Protein AF-0000000084343318 (afdb_homodimer)

Radius of gyration: 20.82 Å; Cα contacts (8 Å, |Δi|>4): 450; chains: 2; bounding box: 49×56×40 Å

pLDDT: mean 91.63, std 8.42, range [55.62, 98.12]

Secondary structure (DSSP, 8-state):
-HHHHHHHHHHHHHHH--HHHHHHHHT--HHHHHHHSSSHHHHHHHHHHHHHHHHHHHHHHHHTSSS-HHHHHHHHHHHTTS--TTS-SS-HHHHHHHHHTTSSHHHHHHHHHHHHHHHHHHHHHHHHHHHTTSS-TTS-HHHHHHHHHHHHHHHHHHHHTT--HHHHHHHHHHHHTT-/-HHHHHHHHHHHHHHH--HHHHHHHHT--HHHHHHHSSSHHHHHHHHHHHHHHHHHHHHHHHHTSSS-HHHHHHHHHHHTTS--TTS-SS-HHHHHHHHHTTSSHHHHHHHHHHHHHHHHHHHHHHHHHHHTTSS-TTS-HHHHHHHHHHHHHHHHHHHHTT--HHHHHHHHHHHHTT-

Organism: Pseudonocardia thermophila (NCBI:txid1848)

Sequence (358 aa):
MLDAAMRAFWETGFAGTSTEALCAATGLRRSSIYNTFTDKHRLFLAALERYCEEAFRRASEVLERDAPVRDRVRELLGQGVQPPPDEPAGCLVVNTVVELGESDPEVARLLRRDGERRLALLRDAFAAAQSAGEIDPGRDPEALARFVIATVSGMRVAARAGAGPDELAAIADTAVTALMLDAAMRAFWETGFAGTSTEALCAATGLRRSSIYNTFTDKHRLFLAALERYCEEAFRRASEVLERDAPVRDRVRELLGQGVQPPPDEPAGCLVVNTVVELGESDPEVARLLRRDGERRLALLRDAFAAAQSAGEIDPGRDPEALARFVIATVSGMRVAARAGAGPDELAAIADTAVTAL

Nearest PDB structures (foldseek):
  4yze-assembly2_B  TM=8.815E-01  e=1.640E-05  Escherichia coli K-12
  4kwa-assembly1_B  TM=8.290E-01  e=1.492E-04  Saccharomonospora viridis DSM 43017
  2g3b-assembly1_B  TM=8.305E-01  e=2.501E-04  Rhodococcus jostii RHA1
  4yze-assembly2_D  TM=8.311E-01  e=1.492E-04  Escherichia coli K-12
  7acl-assembly1_B  TM=7.110E-01  e=3.471E-03  Escherichia coli

Foldseek 3Di:
DLQQQLQQCQVQNLVRRDLVNSCVSVVHDSCVQCVVPVDSVSSNLVSVLVLLVVLVVVLLVLLPDDDQNLVSLLVNLLCLQDPDPPHDQFGSLLRHCVVCNPVDVVNNVSSVVSLVSQLVSQLVSVVVNVVVVRDPPPDRSSVLSVLSVVLSNVLSVVNVVPDHSVRSSVSSVVSSVVD/DLQQQLQQCQVQNLVRRDLVNSCVSVVHDSCVQCVVPVDSVSSNLVSVLVLLVVLLVVLLVLLPDDDQNLNSLLVNLLCLQDPDPPHDQFGSLLRHCVVCNPVDVVNNVSSVVSLVSQLVSQLVSVVVNVVVVRDPPPDRSSVLSVLSVVLSNVLSVVNVVPDDSVRSSVSSVVSSVVD

InterPro domains:
  IPR001647 DNA-binding HTH domain, TetR-type [PF00440] (2-47)
  IPR001647 DNA-binding HTH domain, TetR-type [PR00455] (1-14)
  IPR001647 DNA-binding HTH domain, TetR-type [PR00455] (22-45)
  IPR001647 DNA-binding HTH domain, TetR-type [PS50977] (1-55)
  IPR009057 Homedomain-like superfamily [SSF46689] (2-72)
  IPR011075 Tetracyclin repressor-like, C-terminal domain [PF16925] (86-169)
  IPR036271 Tetracyclin repressor-like, C-terminal domain superfamily [SSF48498] (71-179)

Structure (mmCIF, N/CA/C/O backbone):
data_AF-0000000084343318-model_v1
#
loop_
_entity.id
_entity.type
_entity.pdbx_description
1 polymer 'Transcriptional regulator, TetR family'
#
loop_
_atom_site.group_PDB
_atom_site.id
_atom_site.type_symbol
_atom_site.label_atom_id
_atom_site.label_alt_id
_atom_site.label_comp_id
_atom_site.label_asym_id
_atom_site.label_entity_id
_atom_site.label_seq_id
_atom_site.pdbx_PDB_ins_code
_atom_site.Cartn_x
_atom_site.Cartn_y
_atom_site.Cartn_z
_atom_site.occupancy
_atom_site.B_iso_or_equiv
_atom_site.auth_seq_id
_atom_site.auth_comp_id
_atom_site.auth_asym_id
_atom_site.auth_atom_id
_atom_site.pdbx_PDB_model_num
ATOM 1 N N . MET A 1 1 ? -23.875 15.195 1.717 1 84.5 1 MET A N 1
ATOM 2 C CA . MET A 1 1 ? -22.969 15.781 2.705 1 84.5 1 MET A CA 1
ATOM 3 C C . MET A 1 1 ? -21.828 14.828 3.045 1 84.5 1 MET A C 1
ATOM 5 O O . MET A 1 1 ? -20.656 15.133 2.816 1 84.5 1 MET A O 1
ATOM 9 N N . LEU A 1 2 ? -22.156 13.656 3.338 1 91.12 2 LEU A N 1
ATOM 10 C CA . LEU A 1 2 ? -21.141 12.719 3.797 1 91.12 2 LEU A CA 1
ATOM 11 C C . LEU A 1 2 ? -20.203 12.328 2.654 1 91.12 2 LEU A C 1
ATOM 13 O O . LEU A 1 2 ? -18.984 12.219 2.85 1 91.12 2 LEU A O 1
ATOM 17 N N . ASP A 1 3 ? -20.766 12.266 1.462 1 90.94 3 ASP A N 1
ATOM 18 C CA . ASP A 1 3 ? -19.953 11.922 0.296 1 90.94 3 ASP A CA 1
ATOM 19 C C . ASP A 1 3 ? -18.938 13.023 -0.01 1 90.94 3 ASP A C 1
ATOM 21 O O . ASP A 1 3 ? -17.797 12.742 -0.365 1 90.94 3 ASP A O 1
ATOM 25 N N . ALA A 1 4 ? -19.406 14.172 0.129 1 90 4 ALA A N 1
ATOM 26 C CA . ALA A 1 4 ? -18.516 15.312 -0.116 1 90 4 ALA A CA 1
ATOM 27 C C . ALA A 1 4 ? -17.406 15.375 0.925 1 90 4 ALA A C 1
ATOM 29 O O . ALA A 1 4 ? -16.25 15.672 0.594 1 90 4 ALA A O 1
ATOM 30 N N . ALA A 1 5 ? -17.812 15.156 2.143 1 91.56 5 ALA A N 1
ATOM 31 C CA . ALA A 1 5 ? -16.797 15.125 3.199 1 91.56 5 ALA A CA 1
ATOM 32 C C . ALA A 1 5 ? -15.789 14 2.963 1 91.56 5 ALA A C 1
ATOM 34 O O . ALA A 1 5 ? -14.586 14.188 3.152 1 91.56 5 ALA A O 1
ATOM 35 N N . MET A 1 6 ? -16.281 12.875 2.604 1 91.69 6 MET A N 1
ATOM 36 C CA . MET A 1 6 ? -15.438 11.727 2.299 1 91.69 6 MET A CA 1
ATOM 37 C C . MET A 1 6 ? -14.406 12.07 1.228 1 91.69 6 MET A C 1
ATOM 39 O O . MET A 1 6 ? -13.227 11.75 1.369 1 91.69 6 MET A O 1
ATOM 43 N N . ARG A 1 7 ? -14.836 12.742 0.228 1 89.81 7 ARG A N 1
ATOM 44 C CA . ARG A 1 7 ? -13.938 13.125 -0.855 1 89.81 7 ARG A CA 1
ATOM 45 C C . ARG A 1 7 ? -12.867 14.094 -0.362 1 89.81 7 ARG A C 1
ATOM 47 O O . ARG A 1 7 ? -11.711 14.008 -0.78 1 89.81 7 ARG A O 1
ATOM 54 N N . ALA A 1 8 ? -13.297 14.984 0.488 1 89.56 8 ALA A N 1
ATOM 55 C CA . ALA A 1 8 ? -12.336 15.93 1.057 1 89.56 8 ALA A CA 1
ATOM 56 C C . ALA A 1 8 ? -11.273 15.203 1.873 1 89.56 8 ALA A C 1
ATOM 58 O O . ALA A 1 8 ? -10.078 15.469 1.715 1 89.56 8 ALA A O 1
ATOM 59 N N . PHE A 1 9 ? -11.719 14.273 2.717 1 91.5 9 PHE A N 1
ATOM 60 C CA . PHE A 1 9 ? -10.789 13.484 3.512 1 91.5 9 PHE A CA 1
ATOM 61 C C . PHE A 1 9 ? -9.898 12.633 2.617 1 91.5 9 PHE A C 1
ATOM 63 O O . PHE A 1 9 ? -8.727 12.406 2.93 1 91.5 9 PHE A O 1
ATOM 70 N N . TRP A 1 10 ? -10.453 12.164 1.593 1 88.25 10 TRP A N 1
ATOM 71 C CA . TRP A 1 10 ? -9.727 11.32 0.648 1 88.25 10 TRP A CA 1
ATOM 72 C C . TRP A 1 10 ? -8.594 12.102 -0.019 1 88.25 10 TRP A C 1
ATOM 74 O O . TRP A 1 10 ? -7.492 11.57 -0.193 1 88.25 10 TRP A O 1
ATOM 84 N N . GLU A 1 11 ? -8.812 13.289 -0.301 1 84.75 11 GLU A N 1
ATOM 85 C CA . GLU A 1 11 ? -7.867 14.117 -1.042 1 84.75 11 GLU A CA 1
ATOM 86 C C . GLU A 1 11 ? -6.734 14.594 -0.142 1 84.75 11 GLU A C 1
ATOM 88 O O . GLU A 1 11 ? -5.574 14.617 -0.555 1 84.75 11 GLU A O 1
ATOM 93 N N . THR A 1 12 ? -7.129 14.891 1.105 1 84.62 12 THR A N 1
ATOM 94 C CA . THR A 1 12 ? -6.137 15.648 1.865 1 84.62 12 THR A CA 1
ATOM 95 C C . THR A 1 12 ? -5.785 14.922 3.162 1 84.62 12 THR A C 1
ATOM 97 O O . THR A 1 12 ? -4.891 15.344 3.895 1 84.62 12 THR A O 1
ATOM 100 N N . GLY A 1 13 ? -6.465 13.82 3.41 1 87.88 13 GLY A N 1
ATOM 101 C CA . GLY A 1 13 ? -6.23 13.133 4.668 1 87.88 13 GLY A CA 1
ATOM 102 C C . GLY A 1 13 ? -6.984 13.742 5.832 1 87.88 13 GLY A C 1
ATOM 103 O O . GLY A 1 13 ? -7.637 14.781 5.684 1 87.88 13 GLY A O 1
ATOM 104 N N . PHE A 1 14 ? -6.875 13.109 6.953 1 90.19 14 PHE A N 1
ATOM 105 C CA . PHE A 1 14 ? -7.574 13.562 8.148 1 90.19 14 PHE A CA 1
ATOM 106 C C . PHE A 1 14 ? -6.961 14.859 8.672 1 90.19 14 PHE A C 1
ATOM 108 O O . PHE A 1 14 ? -7.668 15.852 8.867 1 90.19 14 PHE A O 1
ATOM 115 N N . ALA A 1 15 ? -5.715 14.789 8.891 1 84.56 15 ALA A N 1
ATOM 116 C CA . ALA A 1 15 ? -5.031 15.953 9.445 1 84.56 15 ALA A CA 1
ATOM 117 C C . ALA A 1 15 ? -5.051 17.125 8.461 1 84.56 15 ALA A C 1
ATOM 119 O O . ALA A 1 15 ? -5.172 18.281 8.867 1 84.56 15 ALA A O 1
ATOM 120 N N . GLY A 1 16 ? -5.051 16.844 7.246 1 85.31 16 GLY A N 1
ATOM 121 C CA . GLY A 1 16 ? -4.93 17.875 6.223 1 85.31 16 GLY A CA 1
ATOM 122 C C . GLY A 1 16 ? -6.254 18.516 5.871 1 85.31 16 GLY A C 1
ATOM 123 O O . GLY A 1 16 ? -6.285 19.547 5.191 1 85.31 16 GLY A O 1
ATOM 124 N N . THR A 1 17 ? -7.281 17.938 6.297 1 90.56 17 THR A N 1
ATOM 125 C CA . THR A 1 17 ? -8.602 18.484 5.98 1 90.56 17 THR A CA 1
ATOM 126 C C . THR A 1 17 ? -9.078 19.422 7.086 1 90.56 17 THR A C 1
ATOM 128 O O . THR A 1 17 ? -9.336 18.984 8.211 1 90.56 17 THR A O 1
ATOM 131 N N . SER A 1 18 ? -9.227 20.672 6.723 1 91.56 18 SER A N 1
ATOM 132 C CA . SER A 1 18 ? -9.703 21.656 7.684 1 91.56 18 SER A CA 1
ATOM 133 C C . SER A 1 18 ? -11.227 21.734 7.695 1 91.56 18 SER A C 1
ATOM 135 O O . SER A 1 18 ? -11.883 21.234 6.777 1 91.56 18 SER A O 1
ATOM 137 N N . THR A 1 19 ? -11.633 22.359 8.773 1 92.25 19 THR A N 1
ATOM 138 C CA . THR A 1 19 ? -13.062 22.609 8.852 1 92.25 19 THR A CA 1
ATOM 139 C C . THR A 1 19 ? -13.523 23.484 7.691 1 92.25 19 THR A C 1
ATOM 141 O O . THR A 1 19 ? -14.602 23.266 7.129 1 92.25 19 THR A O 1
ATOM 144 N N . GLU A 1 20 ? -12.75 24.391 7.359 1 93.31 20 GLU A N 1
ATOM 145 C CA . GLU A 1 20 ? -13.055 25.266 6.234 1 93.31 20 GLU A CA 1
ATOM 146 C C . GLU A 1 20 ? -13.172 24.484 4.934 1 93.31 20 GLU A C 1
ATOM 148 O O . GLU A 1 20 ? -14.078 24.719 4.133 1 93.31 20 GLU A O 1
ATOM 153 N N . ALA A 1 21 ? -12.289 23.609 4.727 1 91.62 21 ALA A N 1
ATOM 154 C CA . ALA A 1 21 ? -12.305 22.766 3.535 1 91.62 21 ALA A CA 1
ATOM 155 C C . ALA A 1 21 ? -13.555 21.891 3.512 1 91.62 21 ALA A C 1
ATOM 157 O O . ALA A 1 21 ? -14.125 21.641 2.447 1 91.62 21 ALA A O 1
ATOM 158 N N . LEU A 1 22 ? -13.891 21.359 4.648 1 93.31 22 LEU A N 1
ATOM 159 C CA . LEU A 1 22 ? -15.094 20.547 4.75 1 93.31 22 LEU A CA 1
ATOM 160 C C . LEU A 1 22 ? -16.344 21.359 4.41 1 93.31 22 LEU A C 1
ATOM 162 O O . LEU A 1 22 ? -17.234 20.875 3.711 1 93.31 22 LEU A O 1
ATOM 166 N N . CYS A 1 23 ? -16.359 22.594 4.938 1 94.5 23 CYS A N 1
ATOM 167 C CA . CYS A 1 23 ? -17.469 23.469 4.637 1 94.5 23 CYS A CA 1
ATOM 168 C C . CYS A 1 23 ? -17.562 23.75 3.141 1 94.5 23 CYS A C 1
ATOM 170 O O . CYS A 1 23 ? -18.641 23.672 2.557 1 94.5 23 CYS A O 1
ATOM 172 N N . ALA A 1 24 ? -16.516 24.016 2.605 1 93.62 24 ALA A N 1
ATOM 173 C CA . ALA A 1 24 ? -16.469 24.281 1.172 1 93.62 24 ALA A CA 1
ATOM 174 C C . ALA A 1 24 ? -16.906 23.062 0.367 1 93.62 24 ALA A C 1
ATOM 176 O O . ALA A 1 24 ? -17.656 23.203 -0.608 1 93.62 24 ALA A O 1
ATOM 177 N N . ALA A 1 25 ? -16.469 21.938 0.743 1 90 25 ALA A N 1
ATOM 178 C CA . ALA A 1 25 ? -16.75 20.703 0.028 1 90 25 ALA A CA 1
ATOM 179 C C . ALA A 1 25 ? -18.234 20.328 0.155 1 90 25 ALA A C 1
ATOM 181 O O . ALA A 1 25 ? -18.828 19.797 -0.782 1 90 25 ALA A O 1
ATOM 182 N N . THR A 1 26 ? -18.781 20.578 1.295 1 91.25 26 THR A N 1
ATOM 183 C CA . THR A 1 26 ? -20.141 20.125 1.564 1 91.25 26 THR A CA 1
ATOM 184 C C . THR A 1 26 ? -21.156 21.203 1.205 1 91.25 26 THR A C 1
ATOM 186 O O . THR A 1 26 ? -22.344 20.922 1.069 1 91.25 26 THR A O 1
ATOM 189 N N . GLY A 1 27 ? -20.625 22.391 1.205 1 92.88 27 GLY A N 1
ATOM 190 C CA . GLY A 1 27 ? -21.516 23.516 1.014 1 92.88 27 GLY A CA 1
ATOM 191 C C . GLY A 1 27 ? -22.312 23.875 2.26 1 92.88 27 GLY A C 1
ATOM 192 O O . GLY A 1 27 ? -23.328 24.562 2.18 1 92.88 27 GLY A O 1
ATOM 193 N N . LEU A 1 28 ? -21.922 23.438 3.355 1 92.25 28 LEU A N 1
ATOM 194 C CA . LEU A 1 28 ? -22.609 23.656 4.621 1 92.25 28 LEU A CA 1
ATOM 195 C C . LEU A 1 28 ? -21.781 24.531 5.547 1 92.25 28 LEU A C 1
ATOM 197 O O . LEU A 1 28 ? -20.562 24.625 5.387 1 92.25 28 LEU A O 1
ATOM 201 N N . ARG A 1 29 ? -22.516 25.203 6.418 1 91.88 29 ARG A N 1
ATOM 202 C CA . ARG A 1 29 ? -21.828 25.969 7.457 1 91.88 29 ARG A CA 1
ATOM 203 C C . ARG A 1 29 ? -21.281 25.047 8.547 1 91.88 29 ARG A C 1
ATOM 205 O O . ARG A 1 29 ? -21.797 23.938 8.742 1 91.88 29 ARG A O 1
ATOM 212 N N . ARG A 1 30 ? -20.297 25.5 9.219 1 91.75 30 ARG A N 1
ATOM 213 C CA . ARG A 1 30 ? -19.641 24.75 10.289 1 91.75 30 ARG A CA 1
ATOM 214 C C . ARG A 1 30 ? -20.672 24.219 11.289 1 91.75 30 ARG A C 1
ATOM 216 O O . ARG A 1 30 ? -20.625 23.047 11.672 1 91.75 30 ARG A O 1
ATOM 223 N N . SER A 1 31 ? -21.609 25.031 11.641 1 90.81 31 SER A N 1
ATOM 224 C CA . SER A 1 31 ? -22.594 24.656 12.641 1 90.81 31 SER A CA 1
ATOM 225 C C . SER A 1 31 ? -23.484 23.516 12.148 1 90.81 31 SER A C 1
ATOM 227 O O . SER A 1 31 ? -23.828 22.609 12.914 1 90.81 31 SER A O 1
ATOM 229 N N . SER A 1 32 ? -23.828 23.547 10.961 1 90.19 32 SER A N 1
ATOM 230 C CA . SER A 1 32 ? -24.672 22.516 10.367 1 90.19 32 SER A CA 1
ATOM 231 C C . SER A 1 32 ? -23.953 21.172 10.352 1 90.19 32 SER A C 1
ATOM 233 O O . SER A 1 32 ? -24.547 20.141 10.68 1 90.19 32 SER A O 1
ATOM 235 N N . ILE A 1 33 ? -22.672 21.141 9.984 1 89.44 33 ILE A N 1
ATOM 236 C CA . ILE A 1 33 ? -21.875 19.922 9.906 1 89.44 33 ILE A CA 1
ATOM 237 C C . ILE A 1 33 ? -21.734 19.312 11.305 1 89.44 33 ILE A C 1
ATOM 239 O O . ILE A 1 33 ? -22 18.125 11.5 1 89.44 33 ILE A O 1
ATOM 243 N N . TYR A 1 34 ? -21.531 20.156 12.258 1 87.62 34 TYR A N 1
ATOM 244 C CA . TYR A 1 34 ? -21.141 19.625 13.562 1 87.62 34 TYR A CA 1
ATOM 245 C C . TYR A 1 34 ? -22.359 19.484 14.477 1 87.62 34 TYR A C 1
ATOM 247 O O . TYR A 1 34 ? -22.266 18.875 15.547 1 87.62 34 TYR A O 1
ATOM 255 N N . ASN A 1 35 ? -23.469 20.047 14.016 1 90.31 35 ASN A N 1
ATOM 256 C CA . ASN A 1 35 ? -24.734 19.688 14.648 1 90.31 35 ASN A CA 1
ATOM 257 C C . ASN A 1 35 ? -25.094 18.234 14.391 1 90.31 35 ASN A C 1
ATOM 259 O O . ASN A 1 35 ? -25.672 17.562 15.25 1 90.31 35 ASN A O 1
ATOM 263 N N . THR A 1 36 ? -24.688 17.891 13.266 1 87.81 36 THR A N 1
ATOM 264 C CA . THR A 1 36 ? -24.953 16.5 12.883 1 87.81 36 THR A CA 1
ATOM 265 C C . THR A 1 36 ? -23.844 15.586 13.383 1 87.81 36 THR A C 1
ATOM 267 O O . THR A 1 36 ? -24.109 14.477 13.859 1 87.81 36 THR A O 1
ATOM 270 N N . PHE A 1 37 ? -22.609 16.141 13.172 1 87.81 37 PHE A N 1
ATOM 271 C CA . PHE A 1 37 ? -21.453 15.391 13.641 1 87.81 37 PHE A CA 1
ATOM 272 C C . PHE A 1 37 ? -20.719 16.141 14.742 1 87.81 37 PHE A C 1
ATOM 274 O O . PHE A 1 37 ? -20.469 17.344 14.602 1 87.81 37 PHE A O 1
ATOM 281 N N . THR A 1 38 ? -20.75 15.812 15.828 1 87.12 38 THR A N 1
ATOM 282 C CA . THR A 1 38 ? -20.234 16.438 17.031 1 87.12 38 THR A CA 1
ATOM 283 C C . THR A 1 3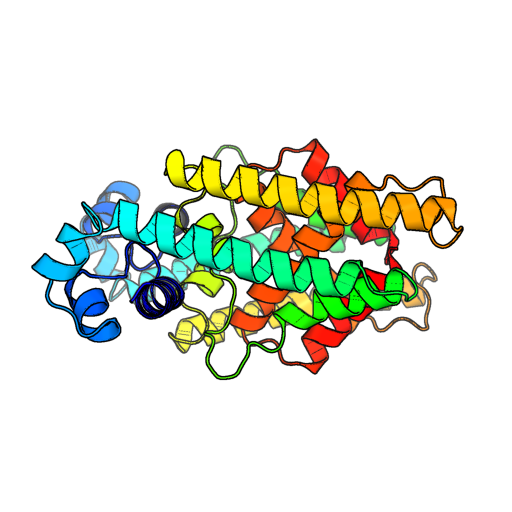8 ? -18.891 17.125 16.75 1 87.12 38 THR A C 1
ATOM 285 O O . THR A 1 38 ? -18.641 18.234 17.219 1 87.12 38 THR A O 1
ATOM 288 N N . ASP A 1 39 ? -18.016 16.469 15.984 1 93.12 39 ASP A N 1
ATOM 289 C CA . ASP A 1 39 ? -16.719 17.047 15.656 1 93.12 39 ASP A CA 1
ATOM 290 C C . ASP A 1 39 ? -16.141 16.422 14.391 1 93.12 39 ASP A C 1
ATOM 292 O O . ASP A 1 39 ? -16.766 15.562 13.773 1 93.12 39 ASP A O 1
ATOM 296 N N . LYS A 1 40 ? -15.023 16.828 13.961 1 94.38 40 LYS A N 1
ATOM 297 C CA . LYS A 1 40 ? -14.359 16.375 12.734 1 94.38 40 LYS A CA 1
ATOM 298 C C . LYS A 1 40 ? -14.039 14.891 12.789 1 94.38 40 LYS A C 1
ATOM 300 O O . LYS A 1 40 ? -14.148 14.188 11.781 1 94.38 40 LYS A O 1
ATOM 305 N N . HIS A 1 41 ? -13.641 14.484 13.961 1 95.38 41 HIS A N 1
ATOM 306 C CA . HIS A 1 41 ? -13.266 13.086 14.133 1 95.38 41 HIS A CA 1
ATOM 307 C C . HIS A 1 41 ? -14.453 12.164 13.891 1 95.38 41 HIS A C 1
ATOM 309 O O . HIS A 1 41 ? -14.32 11.156 13.195 1 95.38 41 HIS A O 1
ATOM 315 N N . ARG A 1 42 ? -15.531 12.484 14.43 1 95.5 42 ARG A N 1
ATOM 316 C CA . ARG A 1 42 ? -16.75 11.695 14.234 1 95.5 42 ARG A CA 1
ATOM 317 C C . ARG A 1 42 ? -17.203 11.742 12.773 1 95.5 42 ARG A C 1
ATOM 319 O O . ARG A 1 42 ? -17.672 10.742 12.242 1 95.5 42 ARG A O 1
ATOM 326 N N . LEU A 1 43 ? -17.109 12.945 12.195 1 95.75 43 LEU A N 1
ATOM 327 C CA . LEU A 1 43 ? -17.422 13.062 10.781 1 95.75 43 LEU A CA 1
ATOM 328 C C . LEU A 1 43 ? -16.5 12.18 9.945 1 95.75 43 LEU A C 1
ATOM 330 O O . LEU A 1 43 ? -16.938 11.516 9 1 95.75 43 LEU A O 1
ATOM 334 N N . PHE A 1 44 ? -15.273 12.141 10.266 1 96.44 44 PHE A N 1
ATOM 335 C CA . PHE A 1 44 ? -14.289 11.328 9.562 1 96.44 44 PHE A CA 1
ATOM 336 C C . PHE A 1 44 ? -14.641 9.844 9.672 1 96.44 44 PHE A C 1
ATOM 338 O O . PHE A 1 44 ? -14.602 9.117 8.68 1 96.44 44 PHE A O 1
ATOM 345 N N . LEU A 1 45 ? -14.922 9.383 10.867 1 97.25 45 LEU A N 1
ATOM 346 C CA . LEU A 1 45 ? -15.281 7.988 11.086 1 97.25 45 LEU A CA 1
ATOM 347 C C . LEU A 1 45 ? -16.5 7.598 10.25 1 97.25 45 LEU A C 1
ATOM 349 O O . LEU A 1 45 ? -16.516 6.52 9.656 1 97.25 45 LEU A O 1
ATOM 353 N N . ALA A 1 46 ? -17.391 8.5 10.195 1 96.62 46 ALA A N 1
ATOM 354 C CA . ALA A 1 46 ? -18.578 8.234 9.398 1 96.62 46 ALA A CA 1
ATOM 355 C C . ALA A 1 46 ? -18.25 8.148 7.91 1 96.62 46 ALA A C 1
ATOM 357 O O . ALA A 1 46 ? -18.766 7.289 7.195 1 96.62 46 ALA A O 1
ATOM 358 N N . ALA A 1 47 ? -17.422 9.047 7.438 1 95.75 47 ALA A N 1
ATOM 359 C CA . ALA A 1 47 ? -16.969 9.047 6.047 1 95.75 47 ALA A CA 1
ATOM 360 C C . ALA A 1 47 ? -16.203 7.773 5.715 1 95.75 47 ALA A C 1
ATOM 362 O O . ALA A 1 47 ? -16.422 7.172 4.66 1 95.75 47 ALA A O 1
ATOM 363 N N . LEU A 1 48 ? -15.367 7.387 6.586 1 96.56 48 LEU A N 1
ATOM 364 C CA . LEU A 1 48 ? -14.562 6.18 6.418 1 96.56 48 LEU A CA 1
ATOM 365 C C . LEU A 1 48 ? -15.445 4.941 6.371 1 96.56 48 LEU A C 1
ATOM 367 O O . LEU A 1 48 ? -15.242 4.059 5.531 1 96.56 48 LEU A O 1
ATOM 371 N N . GLU A 1 49 ? -16.344 4.863 7.281 1 96.94 49 GLU A N 1
ATOM 372 C CA . GLU A 1 49 ? -17.281 3.744 7.301 1 96.94 49 GLU A CA 1
ATOM 373 C C . GLU A 1 49 ? -18.062 3.666 5.996 1 96.94 49 GLU A C 1
ATOM 375 O O . GLU A 1 49 ? -18.266 2.58 5.449 1 96.94 49 GLU A O 1
ATOM 380 N N . ARG A 1 50 ? -18.5 4.812 5.582 1 95 50 ARG A N 1
ATOM 381 C CA . ARG A 1 50 ? -19.219 4.867 4.312 1 95 50 ARG A CA 1
ATOM 382 C C . ARG A 1 50 ? -18.344 4.348 3.172 1 95 50 ARG A C 1
ATOM 384 O O . ARG A 1 50 ? -18.812 3.559 2.344 1 95 50 ARG A O 1
ATOM 391 N N . TYR A 1 51 ? -17.172 4.785 3.098 1 93.5 51 TYR A N 1
ATOM 392 C CA . TYR A 1 51 ? -16.234 4.324 2.084 1 93.5 51 TYR A CA 1
ATOM 393 C C . TYR A 1 51 ? -16.078 2.811 2.135 1 93.5 51 TYR A C 1
ATOM 395 O O . TYR A 1 51 ? -16.141 2.139 1.104 1 93.5 51 TYR A O 1
ATOM 403 N N . CYS A 1 52 ? -15.859 2.287 3.316 1 95.44 52 CYS A N 1
ATOM 404 C CA . CYS A 1 52 ? -15.656 0.855 3.512 1 95.44 52 CYS A CA 1
ATOM 405 C C . CYS A 1 52 ? -16.875 0.064 3.045 1 95.44 52 CYS A C 1
ATOM 407 O O . CYS A 1 52 ? -16.734 -0.959 2.373 1 95.44 52 CYS A O 1
ATOM 409 N N . GLU A 1 53 ? -17.984 0.568 3.367 1 95.31 53 GLU A N 1
ATOM 410 C CA . GLU A 1 53 ? -19.203 -0.121 2.99 1 95.31 53 GLU A CA 1
ATOM 411 C C . GLU A 1 53 ? -19.375 -0.172 1.475 1 95.31 53 GLU A C 1
ATOM 413 O O . GLU A 1 53 ? -19.75 -1.209 0.919 1 95.31 53 GLU A O 1
ATOM 418 N N . GLU A 1 54 ? -19.109 0.901 0.84 1 91.56 54 GLU A N 1
ATOM 419 C CA . GLU A 1 54 ? -19.234 0.957 -0.614 1 91.56 54 GLU A CA 1
ATOM 420 C C . GLU A 1 54 ? -18.203 0.044 -1.287 1 91.56 54 GLU A C 1
ATOM 422 O O . GLU A 1 54 ? -18.531 -0.67 -2.236 1 91.56 54 GLU A O 1
ATOM 427 N N . ALA A 1 55 ? -17.016 0.097 -0.806 1 90.69 55 ALA A N 1
ATOM 428 C CA . ALA A 1 55 ? -15.961 -0.754 -1.351 1 90.69 55 ALA A CA 1
ATOM 429 C C . ALA A 1 55 ? -16.281 -2.23 -1.124 1 90.69 55 ALA A C 1
ATOM 431 O O . ALA A 1 55 ? -16.031 -3.064 -1.999 1 90.69 55 ALA A O 1
ATOM 432 N N . PHE A 1 56 ? -16.812 -2.502 0.049 1 94.12 56 PHE A N 1
ATOM 433 C CA . PHE A 1 56 ? -17.172 -3.877 0.369 1 94.12 56 PHE A CA 1
ATOM 434 C C . PHE A 1 56 ? -18.266 -4.375 -0.565 1 94.12 56 PHE A C 1
ATOM 436 O O . PHE A 1 56 ? -18.203 -5.5 -1.064 1 94.12 56 PHE A O 1
ATOM 443 N N . ARG A 1 57 ? -19.25 -3.568 -0.762 1 94.19 57 ARG A N 1
ATOM 444 C CA . ARG A 1 57 ? -20.344 -3.955 -1.636 1 94.19 57 ARG A CA 1
ATOM 445 C C . ARG A 1 57 ? -19.844 -4.258 -3.045 1 94.19 57 ARG A C 1
ATOM 447 O O . ARG A 1 57 ? -20.25 -5.25 -3.654 1 94.19 57 ARG A O 1
ATOM 454 N N . ARG A 1 58 ? -19 -3.486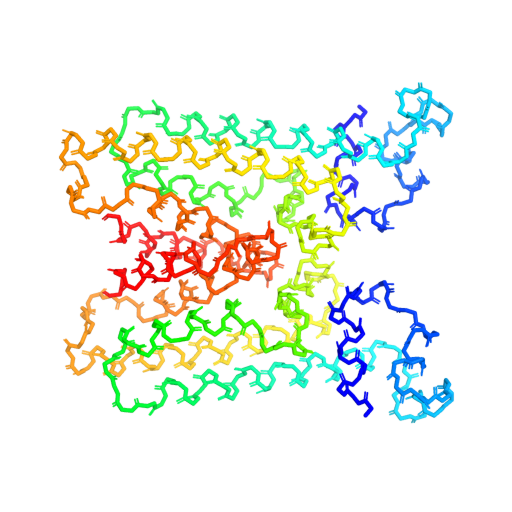 -3.568 1 91.19 58 ARG A N 1
ATOM 455 C CA . ARG A 1 58 ? -18.438 -3.701 -4.898 1 91.19 58 ARG A CA 1
ATOM 456 C C . ARG A 1 58 ? -17.656 -5.012 -4.957 1 91.19 58 ARG A C 1
ATOM 458 O O . ARG A 1 58 ? -17.781 -5.773 -5.918 1 91.19 58 ARG A O 1
ATOM 465 N N . ALA A 1 59 ? -16.844 -5.199 -3.938 1 93.31 59 ALA A N 1
ATOM 466 C CA . ALA A 1 59 ? -16.062 -6.43 -3.877 1 93.31 59 ALA A CA 1
ATOM 467 C C . ALA A 1 59 ? -16.969 -7.652 -3.789 1 93.31 59 ALA A C 1
ATOM 469 O O . ALA A 1 59 ? -16.719 -8.664 -4.449 1 93.31 59 ALA A O 1
ATOM 470 N N . SER A 1 60 ? -17.984 -7.527 -2.934 1 96 60 SER A N 1
ATOM 471 C CA . SER A 1 60 ? -18.922 -8.625 -2.756 1 96 60 SER A CA 1
ATOM 472 C C . SER A 1 60 ? -19.641 -8.961 -4.062 1 96 60 SER A C 1
ATOM 474 O O . SER A 1 60 ? -19.797 -10.133 -4.398 1 96 60 SER A O 1
ATOM 476 N N . GLU A 1 61 ? -19.984 -7.977 -4.758 1 95.12 61 GLU A N 1
ATOM 477 C CA . GLU A 1 61 ? -20.672 -8.172 -6.035 1 95.12 61 GLU A CA 1
ATOM 478 C C . GLU A 1 61 ? -19.797 -8.938 -7.02 1 95.12 61 GLU A C 1
ATOM 480 O O . GLU A 1 61 ? -20.281 -9.828 -7.723 1 95.12 61 GLU A O 1
ATOM 485 N N . VAL A 1 62 ? -18.562 -8.617 -7.117 1 95 62 VAL A N 1
ATOM 486 C CA . VAL A 1 62 ? -17.625 -9.281 -8.016 1 95 62 VAL A CA 1
ATOM 487 C C . VAL A 1 62 ? -17.422 -10.734 -7.594 1 95 62 VAL A C 1
ATOM 489 O O . VAL A 1 62 ? -17.469 -11.641 -8.422 1 95 62 VAL A O 1
ATOM 492 N N . LEU A 1 63 ? -17.281 -10.953 -6.277 1 96.06 63 LEU A N 1
ATOM 493 C CA . LEU A 1 63 ? -16.922 -12.281 -5.777 1 96.06 63 LEU A CA 1
ATOM 494 C C . LEU A 1 63 ? -18.125 -13.211 -5.785 1 96.06 63 LEU A C 1
ATOM 496 O O . LEU A 1 63 ? -17.969 -14.43 -5.703 1 96.06 63 LEU A O 1
ATOM 500 N N . GLU A 1 64 ? -19.281 -12.68 -5.852 1 94.56 64 GLU A N 1
ATOM 501 C CA . GLU A 1 64 ? -20.5 -13.477 -5.836 1 94.56 64 GLU A CA 1
ATOM 502 C C . GLU A 1 64 ? -20.922 -13.859 -7.25 1 94.56 64 GLU A C 1
ATOM 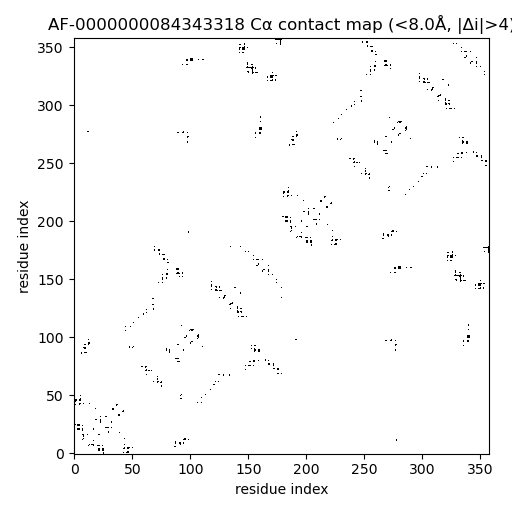504 O O . GLU A 1 64 ? -21.875 -14.633 -7.43 1 94.56 64 GLU A O 1
ATOM 509 N N . ARG A 1 65 ? -20.266 -13.359 -8.188 1 94.62 65 ARG A N 1
ATOM 510 C CA . ARG A 1 65 ? -20.578 -13.719 -9.562 1 94.62 65 ARG A CA 1
ATOM 511 C C . ARG A 1 65 ? -20.312 -15.195 -9.82 1 94.62 65 ARG A C 1
ATOM 513 O O . ARG A 1 65 ? -19.484 -15.812 -9.148 1 94.62 65 ARG A O 1
ATOM 520 N N . ASP A 1 66 ? -21.078 -15.641 -10.805 1 94.06 66 ASP A N 1
ATOM 521 C CA . ASP A 1 66 ? -20.859 -17.016 -11.242 1 94.06 66 ASP A CA 1
ATOM 522 C C . ASP A 1 66 ? -19.781 -17.094 -12.32 1 94.06 66 ASP A C 1
ATOM 524 O O . ASP A 1 66 ? -20.094 -17.109 -13.516 1 94.06 66 ASP A O 1
ATOM 528 N N . ALA A 1 67 ? -18.578 -17.125 -11.953 1 96.38 67 ALA A N 1
ATOM 529 C CA . ALA A 1 67 ? -17.375 -17.188 -12.789 1 96.38 67 ALA A CA 1
ATOM 530 C C . ALA A 1 67 ? -16.219 -17.859 -12.047 1 96.38 67 ALA A C 1
ATOM 532 O O . ALA A 1 67 ? -16.234 -17.953 -10.82 1 96.38 67 ALA A O 1
ATOM 533 N N . PRO A 1 68 ? -15.32 -18.375 -12.781 1 96.62 68 PRO A N 1
ATOM 534 C CA . PRO A 1 68 ? -14.156 -18.969 -12.109 1 96.62 68 PRO A CA 1
ATOM 535 C C . PRO A 1 68 ? -13.484 -17.984 -11.141 1 96.62 68 PRO A C 1
ATOM 537 O O . PRO A 1 68 ? -13.406 -16.797 -11.422 1 96.62 68 PRO A O 1
ATOM 540 N N . VAL A 1 69 ? -13.008 -18.484 -10.031 1 96.88 69 VAL A N 1
ATOM 541 C CA . VAL A 1 69 ? -12.5 -17.656 -8.945 1 96.88 69 VAL A CA 1
ATOM 542 C C . VAL A 1 69 ? -11.344 -16.797 -9.445 1 96.88 69 VAL A C 1
ATOM 544 O O . VAL A 1 69 ? -11.188 -15.648 -9.016 1 96.88 69 VAL A O 1
ATOM 547 N N . ARG A 1 70 ? -10.5 -17.219 -10.336 1 96.5 70 ARG A N 1
ATOM 548 C CA . ARG A 1 70 ? -9.367 -16.453 -10.844 1 96.5 70 ARG A CA 1
ATOM 549 C C . ARG A 1 70 ? -9.844 -15.227 -11.609 1 96.5 70 ARG A C 1
ATOM 551 O O . ARG A 1 70 ? -9.234 -14.156 -11.516 1 96.5 70 ARG A O 1
ATOM 558 N N . ASP A 1 71 ? -10.945 -15.422 -12.344 1 95.88 71 ASP A N 1
ATOM 559 C CA . ASP A 1 71 ? -11.516 -14.289 -13.07 1 95.88 71 ASP A CA 1
ATOM 560 C C . ASP A 1 71 ? -12.109 -13.266 -12.102 1 95.88 71 ASP A C 1
ATOM 562 O O . ASP A 1 71 ? -11.977 -12.055 -12.312 1 95.88 71 ASP A O 1
ATOM 566 N N . ARG A 1 72 ? -12.781 -13.75 -11.086 1 96.75 72 ARG A N 1
ATOM 567 C CA . ARG A 1 72 ? -13.367 -12.867 -10.086 1 96.75 72 ARG A CA 1
ATOM 568 C C . ARG A 1 72 ? -12.281 -12.086 -9.344 1 96.75 72 ARG A C 1
ATOM 570 O O . ARG A 1 72 ? -12.406 -10.875 -9.148 1 96.75 72 ARG A O 1
ATOM 577 N N . VAL A 1 73 ? -11.18 -12.727 -9.047 1 96.69 73 VAL A N 1
ATOM 578 C CA . VAL A 1 73 ? -10.078 -12.078 -8.336 1 96.69 73 VAL A CA 1
ATOM 579 C C . VAL A 1 73 ? -9.391 -11.07 -9.258 1 96.69 73 VAL A C 1
ATOM 581 O O . VAL A 1 73 ? -9.055 -9.961 -8.836 1 96.69 73 VAL A O 1
ATOM 584 N N . ARG A 1 74 ? -9.211 -11.453 -10.492 1 95.12 74 ARG A N 1
ATOM 585 C CA . ARG A 1 74 ? -8.625 -10.516 -11.453 1 95.12 74 ARG A CA 1
ATOM 586 C C . ARG A 1 74 ? -9.445 -9.234 -11.539 1 95.12 74 ARG A C 1
ATOM 588 O O . ARG A 1 74 ? -8.891 -8.141 -11.562 1 95.12 74 ARG A O 1
ATOM 595 N N . GLU A 1 75 ? -10.711 -9.367 -11.586 1 93.44 75 GLU A N 1
ATOM 596 C CA . GLU A 1 75 ? -11.602 -8.211 -11.641 1 93.44 75 GLU A CA 1
ATOM 597 C C . GLU A 1 75 ? -11.508 -7.387 -10.352 1 93.44 75 GLU A C 1
ATOM 599 O O . GLU A 1 75 ? -11.531 -6.156 -10.398 1 93.44 75 GLU A O 1
ATOM 604 N N . LEU A 1 76 ? -11.453 -8.078 -9.266 1 94.12 76 LEU A N 1
ATOM 605 C CA . LEU A 1 76 ? -11.312 -7.41 -7.98 1 94.12 76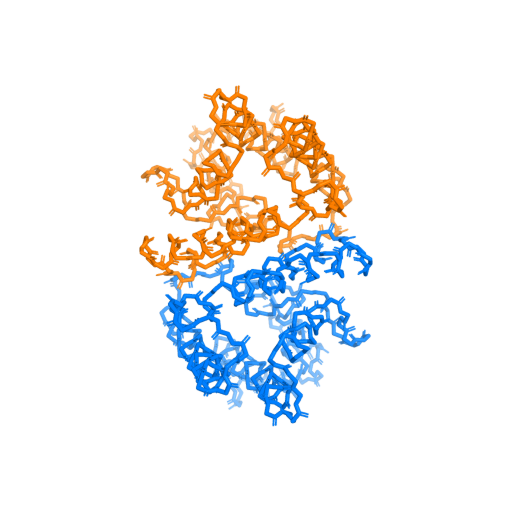 LEU A CA 1
ATOM 606 C C . LEU A 1 76 ? -10.031 -6.59 -7.926 1 94.12 76 LEU A C 1
ATOM 608 O O . LEU A 1 76 ? -10.047 -5.434 -7.504 1 94.12 76 LEU A O 1
ATOM 612 N N . LEU A 1 77 ? -8.922 -7.176 -8.375 1 94.19 77 LEU A N 1
ATOM 613 C CA . LEU A 1 77 ? -7.641 -6.484 -8.414 1 94.19 77 LEU A CA 1
ATOM 614 C C . LEU A 1 77 ? -7.691 -5.289 -9.352 1 94.19 77 LEU A C 1
ATOM 616 O O . LEU A 1 77 ? -7.09 -4.25 -9.078 1 94.19 77 LEU A O 1
ATOM 620 N N . GLY A 1 78 ? -8.414 -5.363 -10.406 1 86.56 78 GLY A N 1
ATOM 621 C CA . GLY A 1 78 ? -8.531 -4.309 -11.398 1 86.56 78 GLY A CA 1
ATOM 622 C C . GLY A 1 78 ? -9.383 -3.141 -10.938 1 86.56 78 GLY A C 1
ATOM 623 O O . GLY A 1 78 ? -9.289 -2.043 -11.484 1 86.56 78 GLY A O 1
ATOM 624 N N . GLN A 1 79 ? -10.266 -3.354 -10.016 1 79.75 79 GLN A N 1
ATOM 625 C CA . GLN A 1 79 ? -11.117 -2.283 -9.508 1 79.75 79 GLN A CA 1
ATOM 626 C C . GLN A 1 79 ? -10.281 -1.182 -8.859 1 79.75 79 GLN A C 1
ATOM 628 O O . GLN A 1 79 ? -10.688 -0.017 -8.844 1 79.75 79 GLN A O 1
ATOM 633 N N . GLY A 1 80 ? -9.125 -1.412 -8.352 1 60.94 80 GLY A N 1
ATOM 634 C CA . GLY A 1 80 ? -8.242 -0.43 -7.738 1 60.94 80 GLY A CA 1
ATOM 635 C C . GLY A 1 80 ? -7.555 0.468 -8.75 1 60.94 80 GLY A C 1
ATOM 636 O O . GLY A 1 80 ? -6.941 1.472 -8.375 1 60.94 80 GLY A O 1
ATOM 637 N N . VAL A 1 81 ? -7.543 0.144 -9.992 1 61.12 81 VAL A N 1
ATOM 638 C CA . VAL A 1 81 ? -6.668 0.749 -10.992 1 61.12 81 VAL A CA 1
ATOM 639 C C . VAL A 1 81 ? -7.402 1.888 -11.695 1 61.12 81 VAL A C 1
ATOM 641 O O . VAL A 1 81 ? -6.781 2.859 -12.133 1 61.12 81 VAL A O 1
ATOM 644 N N . GLN A 1 82 ? -8.617 1.763 -11.898 1 57.78 82 GLN A N 1
ATOM 645 C CA . GLN A 1 82 ? -9.266 2.879 -12.586 1 57.78 82 GLN A CA 1
ATOM 646 C C . GLN A 1 82 ? -10.367 3.488 -11.727 1 57.78 82 GLN A C 1
ATOM 648 O O . GLN A 1 82 ? -11.492 2.979 -11.695 1 57.78 82 GLN A O 1
ATOM 653 N N . PRO A 1 83 ? -9.781 4.355 -10.898 1 56.5 83 PRO A N 1
ATOM 654 C CA . PRO A 1 83 ? -10.883 4.961 -10.141 1 56.5 83 PRO A CA 1
ATOM 655 C C . PRO A 1 83 ? -11.898 5.66 -11.039 1 56.5 83 PRO A C 1
ATOM 657 O O . PRO A 1 83 ? -11.555 6.133 -12.125 1 56.5 83 PRO A O 1
ATOM 660 N N . PRO A 1 84 ? -13.102 5.41 -10.633 1 56.62 84 PRO A N 1
ATOM 661 C CA . PRO A 1 84 ? -14.039 6.262 -11.367 1 56.62 84 PRO A CA 1
ATOM 662 C C . PRO A 1 84 ? -13.57 7.711 -11.461 1 56.62 84 PRO A C 1
ATOM 664 O O . PRO A 1 84 ? -12.828 8.18 -10.602 1 56.62 84 PRO A O 1
ATOM 667 N N . PRO A 1 85 ? -13.742 8.297 -12.633 1 55.69 85 PRO A N 1
ATOM 668 C CA . PRO A 1 85 ? -13.305 9.672 -12.898 1 55.69 85 PRO A CA 1
ATOM 669 C C . PRO A 1 85 ? -13.562 10.609 -11.727 1 55.69 85 PRO A C 1
ATOM 671 O O . PRO A 1 85 ? -12.82 11.578 -11.523 1 55.69 85 PRO A O 1
ATOM 674 N N . ASP A 1 86 ? -14.555 10.344 -10.906 1 58.97 86 ASP A N 1
ATOM 675 C CA . ASP A 1 86 ? -14.922 11.281 -9.852 1 58.97 86 ASP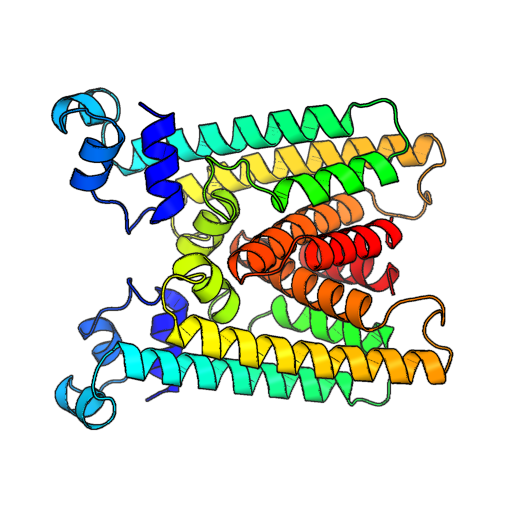 A CA 1
ATOM 676 C C . ASP A 1 86 ? -14.281 10.891 -8.523 1 58.97 86 ASP A C 1
ATOM 678 O O . ASP A 1 86 ? -14.539 11.516 -7.496 1 58.97 86 ASP A O 1
ATOM 682 N N . GLU A 1 87 ? -13.406 9.945 -8.656 1 65.69 87 GLU A N 1
ATOM 683 C CA . GLU A 1 87 ? -12.781 9.516 -7.406 1 65.69 87 GLU A CA 1
ATOM 684 C C . GLU A 1 87 ? -11.273 9.734 -7.438 1 65.69 87 GLU A C 1
ATOM 686 O O . GLU A 1 87 ? -10.633 9.555 -8.477 1 65.69 87 GLU A O 1
ATOM 691 N N . PRO A 1 88 ? -10.836 10.391 -6.332 1 68.06 88 PRO A N 1
ATOM 692 C CA . PRO A 1 88 ? -9.391 10.578 -6.266 1 68.06 88 PRO A CA 1
ATOM 693 C C . PRO A 1 88 ? -8.609 9.273 -6.43 1 68.06 88 PRO A C 1
ATOM 695 O O . PRO A 1 88 ? -9.148 8.195 -6.176 1 68.06 88 PRO A O 1
ATOM 698 N N . ALA A 1 89 ? -7.465 9.508 -6.977 1 68.81 89 ALA A N 1
ATOM 699 C CA . ALA A 1 89 ? -6.566 8.359 -7.051 1 68.81 89 ALA A CA 1
ATOM 700 C C . ALA A 1 89 ? -6.219 7.844 -5.656 1 68.81 89 ALA A C 1
ATOM 702 O O . ALA A 1 89 ? -6.195 8.609 -4.691 1 68.81 89 ALA A O 1
ATOM 703 N N . GLY A 1 90 ? -6.145 6.523 -5.605 1 76.19 90 GLY A N 1
ATOM 704 C CA . GLY A 1 90 ? -5.777 5.898 -4.344 1 76.19 90 GLY A CA 1
ATOM 705 C C . GLY A 1 90 ? -6.961 5.285 -3.615 1 76.19 90 GLY A C 1
ATOM 706 O O . GLY A 1 90 ? -7.949 4.902 -4.242 1 76.19 90 GLY A O 1
ATOM 707 N N . CYS A 1 91 ? -6.773 5.055 -2.35 1 88.62 91 CYS A N 1
ATOM 708 C CA . CYS A 1 91 ? -7.723 4.371 -1.479 1 88.62 91 CYS A CA 1
ATOM 709 C C . CYS A 1 91 ? -7.758 5.016 -0.098 1 88.62 91 CYS A C 1
ATOM 711 O O . CYS A 1 91 ? -6.719 5.16 0.549 1 88.62 91 CYS A O 1
ATOM 713 N N . LEU A 1 92 ? -8.992 5.438 0.311 1 92.31 92 LEU A N 1
ATOM 714 C CA . LEU A 1 92 ? -9.117 6.117 1.596 1 92.31 92 LEU A CA 1
ATOM 715 C C . LEU A 1 92 ? -8.648 5.223 2.734 1 92.31 92 LEU A C 1
ATOM 717 O O . LEU A 1 92 ? -8.07 5.703 3.711 1 92.31 92 LEU A O 1
ATOM 721 N N . VAL A 1 93 ? -8.867 3.926 2.582 1 94.31 93 VAL A N 1
ATOM 722 C CA . VAL A 1 93 ? -8.445 2.984 3.611 1 94.31 93 VAL A CA 1
ATOM 723 C C . VAL A 1 93 ? -6.918 2.945 3.674 1 94.31 93 VAL A C 1
ATOM 725 O O . VAL A 1 93 ? -6.328 3.086 4.75 1 94.31 93 VAL A O 1
ATOM 728 N N . VAL A 1 94 ? -6.289 2.822 2.562 1 93.56 94 VAL A N 1
ATOM 729 C CA . VAL A 1 94 ? -4.832 2.785 2.525 1 93.56 94 VAL A CA 1
ATOM 730 C C . VAL A 1 94 ? -4.27 4.105 3.045 1 93.56 94 VAL A C 1
ATOM 732 O O . VAL A 1 94 ? -3.334 4.117 3.85 1 93.56 94 VAL A O 1
ATOM 735 N N . ASN A 1 95 ? -4.871 5.211 2.617 1 92.25 95 ASN A N 1
ATOM 736 C CA . ASN A 1 95 ? -4.445 6.523 3.094 1 92.25 95 ASN A CA 1
ATOM 737 C C . ASN A 1 95 ? -4.523 6.621 4.613 1 92.25 95 ASN A C 1
ATOM 739 O O . ASN A 1 95 ? -3.604 7.129 5.258 1 92.25 95 ASN A O 1
ATOM 743 N N . THR A 1 96 ? -5.625 6.16 5.113 1 94.75 96 THR A N 1
ATOM 744 C CA . THR A 1 96 ? -5.883 6.258 6.547 1 94.75 96 THR A CA 1
ATOM 745 C C . THR A 1 96 ? -4.922 5.371 7.332 1 94.75 96 THR A C 1
ATOM 747 O O . THR A 1 96 ? -4.371 5.793 8.352 1 94.75 96 THR A O 1
ATOM 750 N N . VAL A 1 97 ? -4.707 4.152 6.859 1 93.56 97 VAL A N 1
ATOM 751 C CA . VAL A 1 97 ? -3.771 3.238 7.5 1 93.56 97 VAL A CA 1
ATOM 752 C C . VAL A 1 97 ? -2.379 3.865 7.539 1 93.56 97 VAL A C 1
ATOM 754 O O . VAL A 1 97 ? -1.707 3.838 8.57 1 93.56 97 VAL A O 1
ATOM 757 N N . VAL A 1 98 ? -2.004 4.434 6.469 1 90.5 98 VAL A N 1
ATOM 758 C CA . VAL A 1 98 ? -0.669 5.016 6.352 1 90.5 98 VAL A CA 1
ATOM 759 C C . VAL A 1 98 ? -0.561 6.246 7.25 1 90.5 98 VAL A C 1
ATOM 761 O O . VAL A 1 98 ? 0.458 6.449 7.914 1 90.5 98 VAL A O 1
ATOM 764 N N . GLU A 1 99 ? -1.59 7.008 7.297 1 89.19 99 GLU A N 1
ATOM 765 C CA . GLU A 1 99 ? -1.567 8.258 8.055 1 89.19 99 GLU A CA 1
ATOM 766 C C . GLU A 1 99 ? -1.697 8 9.547 1 89.19 99 GLU A C 1
ATOM 768 O O . GLU A 1 99 ? -0.954 8.578 10.352 1 89.19 99 GLU A O 1
ATOM 773 N N . LEU A 1 100 ? -2.627 7.117 9.906 1 89 100 LEU A N 1
ATOM 774 C CA . LEU A 1 100 ? -2.986 7.031 11.32 1 89 100 LEU A CA 1
ATOM 775 C C . LEU A 1 100 ? -2.518 5.711 11.922 1 89 100 LEU A C 1
ATOM 777 O O . LEU A 1 100 ? -2.324 5.605 13.133 1 89 100 LEU A O 1
ATOM 781 N N . GLY A 1 101 ? -2.375 4.688 11.039 1 81.62 101 GLY A N 1
ATOM 782 C CA . GLY A 1 101 ? -2.033 3.383 11.586 1 81.62 101 GLY A CA 1
ATOM 783 C C . GLY A 1 101 ? -2.896 2.982 12.766 1 81.62 101 GLY A C 1
ATOM 784 O O . GLY A 1 101 ? -4.125 3.023 12.68 1 81.62 101 GLY A O 1
ATOM 785 N N . GLU A 1 102 ? -2.121 2.734 13.875 1 84.81 102 GLU A N 1
ATOM 786 C CA . GLU A 1 102 ? -2.828 2.309 15.078 1 84.81 102 GLU A CA 1
ATOM 787 C C . GLU A 1 102 ? -2.914 3.439 16.094 1 84.81 102 GLU A C 1
ATOM 789 O O . GLU A 1 102 ? -3.279 3.215 17.25 1 84.81 102 GLU A O 1
ATOM 794 N N . SER A 1 103 ? -2.602 4.668 15.688 1 86.88 103 SER A N 1
ATOM 795 C CA . SER A 1 103 ? -2.488 5.777 16.625 1 86.88 103 SER A CA 1
ATOM 796 C C . SER A 1 103 ? -3.859 6.246 17.109 1 86.88 103 SER A C 1
ATOM 798 O O . SER A 1 103 ? -3.98 6.844 18.172 1 86.88 103 SER A O 1
ATOM 800 N N . ASP A 1 104 ? -4.871 6.047 16.328 1 93.81 104 ASP A N 1
ATOM 801 C CA . ASP A 1 104 ? -6.258 6.332 16.672 1 93.81 104 ASP A CA 1
ATOM 802 C C . ASP A 1 104 ? -7.043 5.047 16.906 1 93.81 104 ASP A C 1
ATOM 804 O O . ASP A 1 104 ? -7.438 4.375 15.953 1 93.81 104 ASP A O 1
ATOM 808 N N . PRO A 1 105 ? -7.344 4.785 18.125 1 95.56 105 PRO A N 1
ATOM 809 C CA . PRO A 1 105 ? -7.938 3.482 18.438 1 95.56 105 PRO A CA 1
ATOM 810 C C . PRO A 1 105 ? -9.297 3.273 17.781 1 95.56 105 PRO A C 1
ATOM 812 O O . PRO A 1 105 ? -9.648 2.145 17.422 1 95.56 105 PRO A O 1
ATOM 815 N N . GLU A 1 106 ? -10.031 4.305 17.672 1 96.69 106 GLU A N 1
ATOM 816 C CA . GLU A 1 106 ? -11.352 4.145 17.047 1 96.69 106 GLU A CA 1
ATOM 817 C C . GLU A 1 106 ? -11.227 3.889 15.555 1 96.69 106 GLU A C 1
ATOM 819 O O . GLU A 1 106 ? -11.945 3.049 15 1 96.69 106 GLU A O 1
ATOM 824 N N . VAL A 1 107 ? -10.359 4.582 14.93 1 96.69 107 VAL A N 1
ATOM 825 C CA . VAL A 1 107 ? -10.102 4.355 13.516 1 96.69 107 VAL A CA 1
ATOM 826 C C . VAL A 1 107 ? -9.531 2.953 13.312 1 96.69 107 VAL A C 1
ATOM 828 O O . VAL A 1 107 ? -9.961 2.223 12.422 1 96.69 107 VAL A O 1
ATOM 831 N N . ALA A 1 108 ? -8.633 2.602 14.195 1 95.75 108 ALA A N 1
ATOM 832 C CA . ALA A 1 108 ? -8.023 1.278 14.117 1 95.75 108 ALA A CA 1
ATOM 833 C C . ALA A 1 108 ? -9.07 0.18 14.258 1 95.75 108 ALA A C 1
ATOM 835 O O . ALA A 1 108 ? -9.039 -0.819 13.539 1 95.75 108 ALA A O 1
ATOM 836 N N . ARG A 1 109 ? -9.945 0.354 15.133 1 96.69 109 ARG A N 1
ATOM 837 C CA . ARG A 1 109 ? -11.008 -0.625 15.344 1 96.69 109 ARG A CA 1
ATOM 838 C C . ARG A 1 109 ? -11.906 -0.741 14.117 1 96.69 109 ARG A C 1
ATOM 840 O O . ARG A 1 109 ? -12.273 -1.846 13.719 1 96.69 109 ARG A O 1
ATOM 847 N N . LEU A 1 110 ? -12.25 0.391 13.57 1 97.38 110 LEU A N 1
ATOM 848 C CA . LEU A 1 110 ? -13.086 0.404 12.367 1 97.38 110 LEU A CA 1
ATOM 849 C C . LEU A 1 110 ? -12.391 -0.32 11.219 1 97.38 110 LEU A C 1
ATOM 851 O O . LEU A 1 110 ? -13 -1.165 10.555 1 97.38 110 LEU A O 1
ATOM 855 N N . LEU A 1 111 ? -11.172 -0.043 11.039 1 97.06 111 LEU A N 1
ATOM 856 C CA . LEU A 1 111 ? -10.414 -0.633 9.938 1 97.06 111 LEU A CA 1
ATOM 857 C C . LEU A 1 111 ? -10.18 -2.121 10.172 1 97.06 111 LEU A C 1
ATOM 859 O O . LEU A 1 111 ? -10.164 -2.91 9.227 1 97.06 111 LEU A O 1
ATOM 863 N N . ARG A 1 112 ? -9.953 -2.496 11.414 1 95.69 112 ARG A N 1
ATOM 864 C CA . ARG A 1 112 ? -9.82 -3.912 11.742 1 95.69 112 ARG A CA 1
ATOM 865 C C . ARG A 1 112 ? -11.094 -4.676 11.414 1 95.69 112 ARG A C 1
ATOM 867 O O . ARG A 1 112 ? -11.047 -5.762 10.828 1 95.69 112 ARG A O 1
ATOM 874 N N . ARG A 1 113 ? -12.18 -4.117 11.781 1 96.5 113 ARG A N 1
ATOM 875 C CA . ARG A 1 113 ? -13.469 -4.742 11.484 1 96.5 113 ARG A CA 1
ATOM 876 C C . ARG A 1 113 ? -13.68 -4.863 9.977 1 96.5 113 ARG A C 1
ATOM 878 O O . ARG A 1 113 ? -14.133 -5.902 9.492 1 96.5 113 ARG A O 1
ATOM 885 N N . ASP A 1 114 ? -13.43 -3.803 9.305 1 96.94 114 ASP A N 1
ATOM 886 C CA . ASP A 1 114 ? -13.539 -3.814 7.848 1 96.94 114 ASP A CA 1
ATOM 887 C C . ASP A 1 114 ? -12.609 -4.863 7.234 1 96.94 114 ASP A C 1
ATOM 889 O O . ASP A 1 114 ? -13.016 -5.605 6.336 1 96.94 114 ASP A O 1
ATOM 893 N N . GLY A 1 115 ? -11.406 -4.895 7.703 1 96.5 115 GLY A N 1
ATOM 894 C CA . GLY A 1 115 ? -10.438 -5.879 7.238 1 96.5 115 GLY A CA 1
ATOM 895 C C . GLY A 1 115 ? -10.883 -7.309 7.473 1 96.5 115 GLY A C 1
ATOM 896 O O . GLY A 1 115 ? -10.719 -8.164 6.602 1 96.5 115 GLY A O 1
ATOM 897 N N . GLU A 1 116 ? -11.414 -7.555 8.609 1 96.88 116 GLU A N 1
ATOM 898 C CA . GLU A 1 116 ? -11.898 -8.891 8.938 1 96.88 116 GLU A CA 1
ATOM 899 C C . GLU A 1 116 ? -13.062 -9.297 8.031 1 96.88 116 GLU A C 1
ATOM 901 O O . GLU A 1 116 ? -13.164 -10.453 7.625 1 96.88 116 GLU A O 1
ATOM 906 N N . ARG A 1 117 ? -13.898 -8.336 7.797 1 97.06 117 ARG A N 1
ATOM 907 C CA . ARG A 1 117 ? -15.023 -8.602 6.902 1 97.06 117 ARG A CA 1
ATOM 908 C C . ARG A 1 117 ? -14.539 -8.953 5.5 1 97.06 117 ARG A C 1
ATOM 910 O O . ARG A 1 117 ? -15.055 -9.883 4.875 1 97.06 117 ARG A O 1
ATOM 917 N N . ARG A 1 118 ? -13.625 -8.258 4.977 1 96.75 118 ARG A N 1
ATOM 918 C CA . ARG A 1 118 ? -13.062 -8.508 3.656 1 96.75 118 ARG A CA 1
ATOM 919 C C . ARG A 1 118 ? -12.344 -9.852 3.613 1 96.75 118 ARG A C 1
ATOM 921 O O . ARG A 1 118 ? -12.461 -10.586 2.635 1 96.75 118 ARG A O 1
ATOM 928 N N . LEU A 1 119 ? -11.617 -10.062 4.691 1 97.75 119 LEU A N 1
ATOM 929 C CA . LEU A 1 119 ? -10.906 -11.336 4.797 1 97.75 119 LEU A CA 1
ATOM 930 C C . LEU A 1 119 ? -11.883 -12.508 4.742 1 97.75 119 LEU A C 1
ATOM 932 O O . LEU A 1 119 ? -11.656 -13.47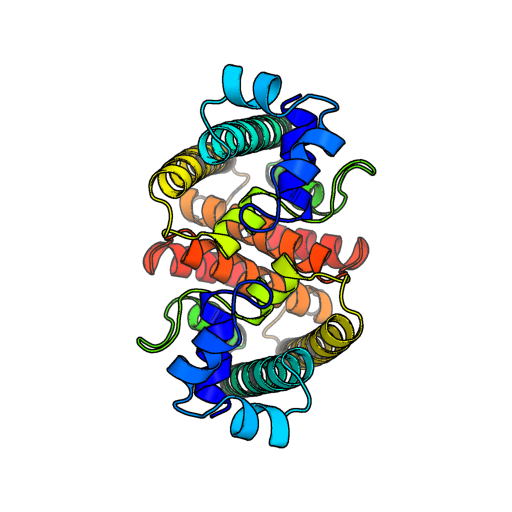7 4.016 1 97.75 119 LEU A O 1
ATOM 936 N N . ALA A 1 120 ? -12.898 -12.438 5.48 1 98.06 120 ALA A N 1
ATOM 937 C CA . ALA A 1 120 ? -13.898 -13.5 5.516 1 98.06 120 ALA A CA 1
ATOM 938 C C . ALA A 1 120 ? -14.531 -13.703 4.145 1 98.06 120 ALA A C 1
ATOM 940 O O . ALA A 1 120 ? -14.734 -14.844 3.707 1 98.06 120 ALA A O 1
ATOM 941 N N . LEU A 1 121 ? -14.844 -12.609 3.525 1 97.5 121 LEU A N 1
ATOM 942 C CA . LEU A 1 121 ? -15.453 -12.656 2.201 1 97.5 121 LEU A CA 1
ATOM 943 C C . LEU A 1 121 ? -14.562 -13.414 1.218 1 97.5 121 LEU A C 1
ATOM 945 O O . LEU A 1 121 ? -15.039 -14.305 0.509 1 97.5 121 LEU A O 1
ATOM 949 N N . LEU A 1 122 ? -13.32 -13.094 1.165 1 98 122 LEU A N 1
ATOM 950 C CA . LEU A 1 122 ? -12.367 -13.719 0.25 1 98 122 LEU A CA 1
ATOM 951 C C . LEU A 1 122 ? -12.086 -15.164 0.656 1 98 122 LEU A C 1
ATOM 953 O O . LEU A 1 122 ? -12.023 -16.047 -0.197 1 98 122 LEU A O 1
ATOM 957 N N . ARG A 1 123 ? -11.867 -15.336 1.975 1 97.94 123 ARG A N 1
ATOM 958 C CA . ARG A 1 123 ? -11.617 -16.688 2.477 1 97.94 123 ARG A CA 1
ATOM 959 C C . ARG A 1 123 ? -12.742 -17.625 2.078 1 97.94 123 ARG A C 1
ATOM 961 O O . ARG A 1 123 ? -12.492 -18.75 1.609 1 97.94 123 ARG A O 1
ATOM 968 N N . ASP A 1 124 ? -13.953 -17.203 2.24 1 97.44 124 ASP A N 1
ATOM 969 C CA . ASP A 1 124 ? -15.109 -18.031 1.894 1 97.44 124 ASP A CA 1
ATOM 970 C C . ASP A 1 124 ? -15.148 -18.312 0.393 1 97.44 124 ASP A C 1
ATOM 972 O O . ASP A 1 124 ? -15.477 -19.422 -0.026 1 97.44 124 ASP A O 1
ATOM 976 N N . ALA A 1 125 ? -14.875 -17.297 -0.388 1 97.31 125 ALA A N 1
ATOM 977 C CA . ALA A 1 125 ? -14.828 -17.484 -1.837 1 97.31 125 ALA A CA 1
ATOM 978 C C . ALA A 1 125 ? -13.773 -18.516 -2.229 1 97.31 125 ALA A C 1
ATOM 980 O O . ALA A 1 125 ? -14.016 -19.359 -3.09 1 97.31 125 ALA A O 1
ATOM 981 N N . PHE A 1 126 ? -12.625 -18.469 -1.588 1 97.88 126 PHE A N 1
ATOM 982 C CA . PHE A 1 126 ? -11.547 -19.391 -1.913 1 97.88 126 PHE A CA 1
ATOM 983 C C . PHE A 1 126 ? -11.867 -20.797 -1.426 1 97.88 126 PHE A C 1
ATOM 985 O O . PHE A 1 126 ? -11.539 -21.781 -2.094 1 97.88 126 PHE A O 1
ATOM 992 N N . ALA A 1 127 ? -12.477 -20.906 -0.273 1 97.31 127 ALA A N 1
ATOM 993 C CA . ALA A 1 127 ? -12.898 -22.203 0.227 1 97.31 127 ALA A CA 1
ATOM 994 C C . ALA A 1 127 ? -13.883 -22.875 -0.729 1 97.31 127 ALA A C 1
ATOM 996 O O . ALA A 1 127 ? -13.781 -24.062 -1.019 1 97.31 127 ALA A O 1
ATOM 997 N N . ALA A 1 128 ? -14.836 -22.094 -1.155 1 96.62 128 ALA A N 1
ATOM 998 C CA . ALA A 1 128 ? -15.805 -22.594 -2.119 1 96.62 128 ALA A CA 1
ATOM 999 C C . ALA A 1 128 ? -15.125 -23.031 -3.414 1 96.62 128 ALA A C 1
ATOM 1001 O O . ALA A 1 128 ? -15.469 -24.062 -3.986 1 96.62 128 ALA A O 1
ATOM 1002 N N . ALA A 1 129 ? -14.203 -22.234 -3.844 1 96.81 129 ALA A N 1
ATOM 1003 C CA . ALA A 1 129 ? -13.461 -22.531 -5.062 1 96.81 129 ALA A CA 1
ATOM 1004 C C . ALA A 1 129 ? -12.633 -23.812 -4.895 1 96.81 129 ALA A C 1
ATOM 1006 O O . ALA A 1 129 ? -12.445 -24.562 -5.852 1 96.81 129 ALA A O 1
ATOM 1007 N N . GLN A 1 130 ? -12.094 -24.016 -3.715 1 96.44 130 GLN A N 1
ATOM 1008 C CA . GLN A 1 130 ? -11.367 -25.25 -3.418 1 96.44 130 GLN A CA 1
ATOM 1009 C C . GLN A 1 130 ? -12.297 -26.453 -3.498 1 96.44 130 GLN A C 1
ATOM 1011 O O . GLN A 1 130 ? -11.938 -27.484 -4.082 1 96.44 130 GLN A O 1
ATOM 1016 N N . SER A 1 131 ? -13.414 -26.328 -2.926 1 95.81 131 SER A N 1
ATOM 1017 C CA . SER A 1 131 ? -14.406 -27.391 -2.955 1 95.81 131 SER A CA 1
ATOM 1018 C C . SER A 1 131 ? -14.836 -27.703 -4.383 1 95.81 131 SER A C 1
ATOM 1020 O O . SER A 1 131 ? -15.148 -28.859 -4.703 1 95.81 131 SER A O 1
ATOM 1022 N N . ALA A 1 132 ? -14.812 -26.734 -5.242 1 95.94 132 ALA A N 1
ATOM 1023 C CA . ALA A 1 132 ? -15.203 -26.875 -6.641 1 95.94 132 ALA A CA 1
ATOM 1024 C C . ALA A 1 132 ? -14.039 -27.375 -7.492 1 95.94 132 ALA A C 1
ATOM 1026 O O . ALA A 1 132 ? -14.18 -27.578 -8.695 1 95.94 132 ALA A O 1
ATOM 1027 N N . GLY A 1 133 ? -12.852 -27.438 -6.926 1 96.12 133 GLY A N 1
ATOM 1028 C CA . GLY A 1 133 ? -11.68 -27.953 -7.609 1 96.12 133 GLY A CA 1
ATOM 1029 C C . GLY A 1 133 ? -10.93 -26.906 -8.406 1 96.12 133 GLY A C 1
ATOM 1030 O O . GLY A 1 133 ? -10.07 -27.234 -9.227 1 96.12 133 GLY A O 1
ATOM 1031 N N . GLU A 1 134 ? -11.266 -25.641 -8.109 1 95.75 134 GLU A N 1
ATOM 1032 C CA . GLU A 1 134 ? -10.641 -24.547 -8.859 1 95.75 134 GLU A CA 1
ATOM 1033 C C . GLU A 1 134 ? -9.281 -24.172 -8.273 1 95.75 134 GLU A C 1
ATOM 1035 O O . GLU A 1 134 ? -8.438 -23.609 -8.969 1 95.75 134 GLU A O 1
ATOM 1040 N N . ILE A 1 135 ? -9.172 -24.406 -7 1 95.19 135 ILE A N 1
ATOM 1041 C CA . ILE A 1 135 ? -7.953 -24.078 -6.273 1 95.19 135 ILE A CA 1
ATOM 1042 C C . ILE A 1 135 ? -7.387 -25.328 -5.617 1 95.19 135 ILE A C 1
ATOM 1044 O O . ILE A 1 135 ? -8.133 -26.172 -5.098 1 95.19 135 ILE A O 1
ATOM 1048 N N . ASP A 1 136 ? -6.039 -25.438 -5.648 1 94.38 136 ASP A N 1
ATOM 1049 C CA . ASP A 1 136 ? -5.348 -26.547 -4.988 1 94.38 136 ASP A CA 1
ATOM 1050 C C . ASP A 1 136 ? -5.785 -26.672 -3.533 1 94.38 136 ASP A C 1
ATOM 1052 O O . ASP A 1 136 ? -5.699 -25.719 -2.764 1 94.38 136 ASP A O 1
ATOM 1056 N N . PRO A 1 137 ? -6.262 -27.844 -3.117 1 93.81 137 PRO A N 1
ATOM 1057 C CA . PRO A 1 137 ? -6.75 -28.062 -1.751 1 93.81 137 PRO A CA 1
ATOM 1058 C C . PRO A 1 137 ? -5.652 -27.875 -0.702 1 93.81 137 PRO A C 1
ATOM 1060 O O . PRO A 1 137 ? -5.949 -27.719 0.485 1 93.81 137 PRO A O 1
ATOM 1063 N N . GLY A 1 138 ? -4.449 -27.922 -1.098 1 93.94 138 GLY A N 1
ATOM 1064 C CA . GLY A 1 138 ? -3.348 -27.75 -0.165 1 93.94 138 GLY A CA 1
ATOM 1065 C C . GLY A 1 138 ? -3.078 -26.297 0.186 1 93.94 138 GLY A C 1
ATOM 1066 O O . GLY A 1 138 ? -2.324 -26.016 1.119 1 93.94 138 GLY A O 1
ATOM 1067 N N . ARG A 1 139 ? -3.777 -25.453 -0.536 1 95.12 139 ARG A N 1
ATOM 1068 C CA . ARG A 1 139 ? -3.586 -24.031 -0.26 1 95.12 139 ARG A CA 1
ATOM 1069 C C . ARG A 1 139 ? -4.461 -23.578 0.903 1 95.12 139 ARG A C 1
ATOM 1071 O O . ARG A 1 139 ? -5.574 -24.078 1.082 1 95.12 139 ARG A O 1
ATOM 1078 N N . ASP A 1 140 ? -3.926 -22.656 1.691 1 96.88 140 ASP A N 1
ATOM 1079 C CA . ASP A 1 140 ? -4.691 -22.078 2.791 1 96.88 140 ASP A CA 1
ATOM 1080 C C . ASP A 1 140 ? -5.555 -20.906 2.307 1 96.88 140 ASP A C 1
ATOM 1082 O O . ASP A 1 140 ? -5.035 -19.859 1.934 1 96.88 140 ASP A O 1
ATOM 1086 N N . PRO A 1 141 ? -6.879 -21.078 2.369 1 97.69 141 PRO A N 1
ATOM 1087 C CA . PRO A 1 141 ? -7.766 -20.016 1.877 1 97.69 141 PRO A CA 1
ATOM 1088 C C . PRO A 1 141 ? -7.516 -18.672 2.553 1 97.69 141 PRO A C 1
ATOM 1090 O O . PRO A 1 141 ? -7.645 -17.625 1.917 1 97.69 141 PRO A O 1
ATOM 1093 N N . GLU A 1 142 ? -7.199 -18.672 3.814 1 97.69 142 GLU A N 1
ATOM 1094 C CA . GLU A 1 142 ? -6.945 -17.422 4.52 1 97.69 142 GLU A CA 1
ATOM 1095 C C . GLU A 1 142 ? -5.66 -16.75 4.027 1 97.69 142 GLU A C 1
ATOM 1097 O O . GLU A 1 142 ? -5.598 -15.539 3.879 1 97.69 142 GLU A O 1
ATOM 1102 N N . ALA A 1 143 ? -4.664 -17.547 3.783 1 97.19 143 ALA A N 1
ATOM 1103 C CA . ALA A 1 143 ? -3.42 -17.016 3.236 1 97.19 143 ALA A CA 1
ATOM 1104 C C . ALA A 1 143 ? -3.648 -16.391 1.861 1 97.19 143 ALA A C 1
ATOM 1106 O O . ALA A 1 143 ? -3.131 -15.305 1.568 1 97.19 143 ALA A O 1
ATOM 1107 N N . LEU A 1 144 ? -4.449 -17.094 1.07 1 97.94 144 LEU A N 1
ATOM 1108 C CA . LEU A 1 144 ? -4.789 -16.562 -0.243 1 97.94 144 LEU A CA 1
ATOM 1109 C C . LEU A 1 144 ? -5.527 -15.227 -0.116 1 97.94 144 LEU A C 1
ATOM 1111 O O . LEU A 1 144 ? -5.254 -14.289 -0.866 1 97.94 144 LEU A O 1
ATOM 1115 N N . ALA A 1 145 ? -6.445 -15.156 0.819 1 98.12 145 ALA A N 1
ATOM 1116 C CA . ALA A 1 145 ? -7.23 -13.945 1.036 1 98.12 145 ALA A CA 1
ATOM 1117 C C . ALA A 1 145 ? -6.336 -12.781 1.448 1 98.12 145 ALA A C 1
ATOM 1119 O O . ALA A 1 145 ? -6.441 -11.68 0.899 1 98.12 145 ALA A O 1
ATOM 1120 N N . ARG A 1 146 ? -5.453 -13.008 2.408 1 97.56 146 ARG A N 1
ATOM 1121 C CA . ARG A 1 146 ? -4.535 -11.977 2.877 1 97.56 146 ARG A CA 1
ATOM 1122 C C . ARG A 1 146 ? -3.635 -11.492 1.746 1 97.56 146 ARG A C 1
ATOM 1124 O O . ARG A 1 146 ? -3.357 -10.297 1.637 1 97.56 146 ARG A O 1
ATOM 1131 N N . PHE A 1 147 ? -3.232 -12.422 0.947 1 97.75 147 PHE A N 1
ATOM 1132 C CA . PHE A 1 147 ? -2.396 -12.102 -0.205 1 97.75 147 PHE A CA 1
ATOM 1133 C C . PHE A 1 147 ? -3.129 -11.172 -1.167 1 97.75 147 PHE A C 1
ATOM 1135 O O . PHE A 1 147 ? -2.574 -10.172 -1.614 1 97.75 147 PHE A O 1
ATOM 1142 N N . VAL A 1 148 ? -4.352 -11.484 -1.504 1 97.62 148 VAL A N 1
ATOM 1143 C CA . VAL A 1 148 ? -5.129 -10.68 -2.439 1 97.62 148 VAL A CA 1
ATOM 1144 C C . VAL A 1 148 ? -5.355 -9.289 -1.856 1 97.62 148 VAL A C 1
ATOM 1146 O O . VAL A 1 148 ? -5.191 -8.281 -2.553 1 97.62 148 VAL A O 1
ATOM 1149 N N . ILE A 1 149 ? -5.676 -9.164 -0.578 1 96.56 149 ILE A N 1
ATOM 1150 C CA . ILE A 1 149 ? -5.902 -7.883 0.085 1 96.56 149 ILE A CA 1
ATOM 1151 C C . ILE A 1 149 ? -4.633 -7.039 0.029 1 96.56 149 ILE A C 1
ATOM 1153 O O . ILE A 1 149 ? -4.676 -5.859 -0.321 1 96.56 149 ILE A O 1
ATOM 1157 N N . ALA A 1 150 ? -3.529 -7.652 0.349 1 95.88 150 ALA A N 1
ATOM 1158 C CA . ALA A 1 150 ? -2.252 -6.945 0.294 1 95.88 150 ALA A CA 1
ATOM 1159 C C . ALA A 1 150 ? -1.943 -6.48 -1.126 1 95.88 150 ALA A C 1
ATOM 1161 O O . ALA A 1 150 ? -1.419 -5.383 -1.326 1 95.88 150 ALA A O 1
ATOM 1162 N N . THR A 1 151 ? -2.234 -7.312 -2.07 1 96.62 151 THR A N 1
ATOM 1163 C CA . THR A 1 151 ? -1.977 -6.973 -3.465 1 96.62 151 THR A CA 1
ATOM 1164 C C . THR A 1 151 ? -2.82 -5.777 -3.893 1 96.62 151 THR A C 1
ATOM 1166 O O . THR A 1 151 ? -2.326 -4.871 -4.57 1 96.62 151 THR A O 1
ATOM 1169 N N . VAL A 1 152 ? -4.062 -5.742 -3.529 1 94.94 152 VAL A N 1
ATOM 1170 C CA . VAL A 1 152 ? -4.918 -4.598 -3.82 1 94.94 152 VAL A CA 1
ATOM 1171 C C . VAL A 1 152 ? -4.297 -3.326 -3.248 1 94.94 152 VAL A C 1
ATOM 1173 O O . VAL A 1 152 ? -4.199 -2.309 -3.939 1 94.94 152 VAL A O 1
ATOM 1176 N N . SER A 1 153 ? -3.889 -3.398 -2.021 1 94.44 153 SER A N 1
ATOM 1177 C CA . SER A 1 153 ? -3.264 -2.246 -1.38 1 94.44 153 SER A CA 1
ATOM 1178 C C . SER A 1 153 ? -2.014 -1.806 -2.135 1 94.44 153 SER A C 1
ATOM 1180 O O . SER A 1 153 ? -1.814 -0.613 -2.373 1 94.44 153 SER A O 1
ATOM 1182 N N . GLY A 1 154 ? -1.208 -2.791 -2.455 1 94.81 154 GLY A N 1
ATOM 1183 C CA . GLY A 1 154 ? -0.008 -2.479 -3.217 1 94.81 154 GLY A CA 1
ATOM 1184 C C . GLY A 1 154 ? -0.303 -1.822 -4.551 1 94.81 154 GLY A C 1
ATOM 1185 O O . GLY A 1 154 ? 0.415 -0.913 -4.973 1 94.81 154 GLY A O 1
ATOM 1186 N N . MET A 1 155 ? -1.322 -2.229 -5.227 1 94.44 155 MET A N 1
ATOM 1187 C CA . MET A 1 155 ? -1.705 -1.661 -6.516 1 94.44 155 MET A CA 1
ATOM 1188 C C . MET A 1 155 ? -2.229 -0.239 -6.348 1 94.44 155 MET A C 1
ATOM 1190 O O . MET A 1 155 ? -2 0.615 -7.207 1 94.44 155 MET A O 1
ATOM 1194 N N . ARG A 1 156 ? -2.941 -0.042 -5.289 1 92.25 156 ARG A N 1
ATOM 1195 C CA . ARG A 1 156 ? -3.414 1.312 -5.016 1 92.25 156 ARG A CA 1
ATOM 1196 C C . ARG A 1 156 ? -2.246 2.262 -4.773 1 92.25 156 ARG A C 1
ATOM 1198 O O . ARG A 1 156 ? -2.27 3.408 -5.223 1 92.25 156 ARG A O 1
ATOM 1205 N N . VAL A 1 157 ? -1.263 1.843 -4.066 1 92.62 157 VAL A N 1
ATOM 1206 C CA . VAL A 1 157 ? -0.052 2.629 -3.855 1 92.62 157 VAL A CA 1
ATOM 1207 C C . VAL A 1 157 ? 0.633 2.891 -5.195 1 92.62 157 VAL A C 1
ATOM 1209 O O . VAL A 1 157 ? 1.034 4.023 -5.484 1 92.62 157 VAL A O 1
ATOM 1212 N N . ALA A 1 158 ? 0.747 1.868 -6.016 1 93.31 158 ALA A N 1
ATOM 1213 C CA . ALA A 1 158 ? 1.368 2.006 -7.328 1 93.31 158 ALA A CA 1
ATOM 1214 C C . ALA A 1 158 ? 0.615 3.018 -8.188 1 93.31 158 ALA A C 1
ATOM 1216 O O . ALA A 1 158 ? 1.229 3.832 -8.883 1 93.31 158 ALA A O 1
ATOM 1217 N N . ALA A 1 159 ? -0.668 2.951 -8.18 1 90.56 159 ALA A N 1
ATOM 1218 C CA . ALA A 1 159 ? -1.483 3.893 -8.945 1 90.56 159 ALA A CA 1
ATOM 1219 C C . ALA A 1 159 ? -1.227 5.328 -8.492 1 90.56 159 ALA A C 1
ATOM 1221 O O . ALA A 1 159 ? -1.095 6.23 -9.328 1 90.56 159 ALA A O 1
ATOM 1222 N N . ARG A 1 160 ? -1.159 5.531 -7.23 1 88.44 160 ARG A N 1
ATOM 1223 C CA . ARG A 1 160 ? -0.889 6.855 -6.68 1 88.44 160 ARG A CA 1
ATOM 1224 C C . ARG A 1 160 ? 0.502 7.336 -7.078 1 88.44 160 ARG A C 1
ATOM 1226 O O . ARG A 1 160 ? 0.729 8.539 -7.219 1 88.44 160 ARG A O 1
ATOM 1233 N N . ALA A 1 161 ? 1.355 6.398 -7.223 1 91.12 161 ALA A N 1
ATOM 1234 C CA . ALA A 1 161 ? 2.719 6.738 -7.625 1 91.12 161 ALA A CA 1
ATOM 1235 C C . ALA A 1 161 ? 2.801 6.988 -9.125 1 91.12 161 ALA A C 1
ATOM 1237 O O . ALA A 1 161 ? 3.883 7.238 -9.664 1 91.12 161 ALA A O 1
ATOM 1238 N N . GLY A 1 162 ? 1.671 6.754 -9.836 1 88.56 162 GLY A N 1
ATOM 1239 C CA . GLY A 1 162 ? 1.643 7.117 -11.25 1 88.56 162 GLY A CA 1
ATOM 1240 C C . GLY A 1 162 ? 1.66 5.914 -12.172 1 88.56 162 GLY A C 1
ATOM 1241 O O . GLY A 1 162 ? 1.821 6.059 -13.383 1 88.56 162 GLY A O 1
ATOM 1242 N N . ALA A 1 163 ? 1.564 4.711 -11.594 1 91.44 163 ALA A N 1
ATOM 1243 C CA . ALA A 1 163 ? 1.518 3.531 -12.453 1 91.44 163 ALA A CA 1
ATOM 1244 C C . ALA A 1 163 ? 0.333 3.598 -13.414 1 91.44 163 ALA A C 1
ATOM 1246 O O . ALA A 1 163 ? -0.785 3.928 -13.008 1 91.44 163 ALA A O 1
ATOM 1247 N N . GLY A 1 164 ? 0.564 3.264 -14.641 1 89.94 164 GLY A N 1
ATOM 1248 C CA . GLY A 1 164 ? -0.481 3.271 -15.648 1 89.94 164 GLY A CA 1
ATOM 1249 C C . GLY A 1 164 ? -1.301 1.994 -15.672 1 89.94 164 GLY A C 1
ATOM 1250 O O . GLY A 1 164 ? -0.983 1.036 -14.961 1 89.94 164 GLY A O 1
ATOM 1251 N N . PRO A 1 165 ? -2.365 2.012 -16.484 1 90.69 165 PRO A N 1
ATOM 1252 C CA . PRO A 1 165 ? -3.275 0.864 -16.547 1 90.69 165 PRO A CA 1
ATOM 1253 C C . PRO A 1 165 ? -2.572 -0.428 -16.953 1 90.69 165 PRO A C 1
ATOM 1255 O O . PRO A 1 165 ? -2.875 -1.497 -16.422 1 90.69 165 PRO A O 1
ATOM 1258 N N . ASP A 1 166 ? -1.663 -0.368 -17.859 1 92.81 166 ASP A N 1
ATOM 1259 C CA . ASP A 1 166 ? -0.966 -1.56 -18.328 1 92.81 166 ASP A CA 1
ATOM 1260 C C . ASP A 1 166 ? -0.083 -2.152 -17.234 1 92.81 166 ASP A C 1
ATOM 1262 O O . ASP A 1 166 ? 0.016 -3.373 -17.109 1 92.81 166 ASP A O 1
ATOM 1266 N N . GLU A 1 167 ? 0.587 -1.283 -16.516 1 93.88 167 GLU A N 1
ATOM 1267 C CA . GLU A 1 167 ? 1.42 -1.735 -15.406 1 93.88 167 GLU A CA 1
ATOM 1268 C C . GLU A 1 167 ? 0.581 -2.41 -14.328 1 93.88 167 GLU A C 1
ATOM 1270 O O . GLU A 1 167 ? 0.957 -3.465 -13.805 1 93.88 167 GLU A O 1
ATOM 1275 N N . LEU A 1 168 ? -0.54 -1.792 -14.031 1 94.06 168 LEU A N 1
ATOM 1276 C CA . LEU A 1 168 ? -1.433 -2.33 -13.008 1 94.06 168 LEU A CA 1
ATOM 1277 C C . LEU A 1 168 ? -2.029 -3.66 -13.453 1 94.06 168 LEU A C 1
ATOM 1279 O O . LEU A 1 168 ? -2.154 -4.59 -12.656 1 94.06 168 LEU A O 1
ATOM 1283 N N . ALA A 1 169 ? -2.336 -3.75 -14.742 1 94 169 ALA A N 1
ATOM 1284 C CA . ALA A 1 169 ? -2.844 -5.008 -15.281 1 94 169 ALA A CA 1
ATOM 1285 C C . ALA A 1 169 ? -1.799 -6.113 -15.172 1 94 169 ALA A C 1
ATOM 1287 O O . ALA A 1 169 ? -2.131 -7.262 -14.883 1 94 169 ALA A O 1
ATOM 1288 N N . ALA A 1 170 ? -0.615 -5.762 -15.414 1 94.44 170 ALA A N 1
ATOM 1289 C CA . ALA A 1 170 ? 0.469 -6.734 -15.328 1 94.44 170 ALA A CA 1
ATOM 1290 C C . ALA A 1 170 ? 0.62 -7.258 -13.898 1 94.44 170 ALA A C 1
ATOM 1292 O O . ALA A 1 170 ? 0.863 -8.453 -13.695 1 94.44 170 ALA A O 1
ATOM 1293 N N . ILE A 1 171 ? 0.489 -6.383 -12.93 1 96.5 171 ILE A N 1
ATOM 1294 C CA . ILE A 1 171 ? 0.554 -6.785 -11.531 1 96.5 171 ILE A CA 1
ATOM 1295 C C . ILE A 1 171 ? -0.581 -7.758 -11.219 1 96.5 171 ILE A C 1
ATOM 1297 O O . ILE A 1 171 ? -0.354 -8.82 -10.633 1 96.5 171 ILE A O 1
ATOM 1301 N N . ALA A 1 172 ? -1.764 -7.371 -11.656 1 96.06 172 ALA A N 1
ATOM 1302 C CA . ALA A 1 172 ? -2.939 -8.203 -11.398 1 96.06 172 ALA A CA 1
ATOM 1303 C C . ALA A 1 172 ? -2.795 -9.57 -12.047 1 96.06 172 ALA A C 1
ATOM 1305 O O . ALA A 1 172 ? -3.078 -10.594 -11.422 1 96.06 172 ALA A O 1
ATOM 1306 N N . ASP A 1 173 ? -2.35 -9.578 -13.266 1 95.56 173 ASP A N 1
ATOM 1307 C CA . ASP A 1 173 ? -2.203 -10.828 -14 1 95.56 173 ASP A CA 1
ATOM 1308 C C . ASP A 1 173 ? -1.188 -11.75 -13.328 1 95.56 173 ASP A C 1
ATOM 1310 O O . ASP A 1 173 ? -1.408 -12.961 -13.219 1 95.56 173 ASP A O 1
ATOM 1314 N N . THR A 1 174 ? -0.127 -11.188 -12.906 1 97 174 THR A N 1
ATOM 1315 C CA . THR A 1 174 ? 0.877 -11.977 -12.203 1 97 174 THR A CA 1
ATOM 1316 C C . THR A 1 174 ? 0.326 -12.5 -10.883 1 97 174 THR A C 1
ATOM 1318 O O . THR A 1 174 ? 0.524 -13.672 -10.539 1 97 174 THR A O 1
ATOM 1321 N N . ALA A 1 175 ? -0.373 -11.68 -10.117 1 97.12 175 ALA A N 1
ATOM 1322 C CA . ALA A 1 175 ? -0.925 -12.055 -8.82 1 97.12 175 ALA A CA 1
ATOM 1323 C C . ALA A 1 175 ? -1.884 -13.234 -8.945 1 97.12 175 ALA A C 1
ATOM 1325 O O . ALA A 1 175 ? -1.882 -14.141 -8.109 1 97.12 175 ALA A O 1
ATOM 1326 N N . VAL A 1 176 ? -2.646 -13.219 -10 1 96.44 176 VAL A N 1
ATOM 1327 C CA . VAL A 1 176 ? -3.668 -14.25 -10.188 1 96.44 176 VAL A CA 1
ATOM 1328 C C . VAL A 1 176 ? -3.002 -15.602 -10.422 1 96.44 176 VAL A C 1
ATOM 1330 O O . VAL A 1 176 ? -3.578 -16.641 -10.094 1 96.44 176 VAL A O 1
ATOM 1333 N N . THR A 1 177 ? -1.804 -15.609 -10.914 1 94.62 177 THR A N 1
ATOM 1334 C CA . THR A 1 177 ? -1.111 -16.875 -11.156 1 94.62 177 THR A CA 1
ATOM 1335 C C . THR A 1 177 ? -0.749 -17.547 -9.836 1 94.62 177 THR A C 1
ATOM 1337 O O . THR A 1 177 ? -0.416 -18.734 -9.812 1 94.62 177 THR A O 1
ATOM 1340 N N . ALA A 1 178 ? -0.792 -16.859 -8.75 1 93.75 178 ALA A N 1
ATOM 1341 C CA . ALA A 1 178 ? -0.484 -17.406 -7.434 1 93.75 178 ALA A CA 1
ATOM 1342 C C . ALA A 1 178 ? -1.673 -18.188 -6.875 1 93.75 178 ALA A C 1
ATOM 1344 O O . ALA A 1 178 ? -1.56 -18.844 -5.836 1 93.75 178 ALA A O 1
ATOM 1345 N N . LEU A 1 179 ? -2.803 -18.031 -7.52 1 92.5 179 LEU A N 1
ATOM 1346 C CA . LEU A 1 179 ? -4.004 -18.703 -7.047 1 92.5 179 LEU A CA 1
ATOM 1347 C C . LEU A 1 179 ? -4.078 -20.141 -7.582 1 92.5 179 LEU A C 1
ATOM 1349 O O . LEU A 1 179 ? -3.553 -20.422 -8.656 1 92.5 179 LEU A O 1
ATOM 1353 N N . MET B 1 1 ? 22.312 13.945 11.703 1 84.62 1 MET B N 1
ATOM 1354 C CA . MET B 1 1 ? 21.297 14.961 11.461 1 84.62 1 MET B CA 1
ATOM 1355 C C . MET B 1 1 ? 20.266 14.461 10.453 1 84.62 1 MET B C 1
ATOM 1357 O O . MET B 1 1 ? 19.078 14.344 10.773 1 84.62 1 MET B O 1
ATOM 1361 N N . LEU B 1 2 ? 20.703 13.984 9.391 1 91.12 2 LEU B N 1
ATOM 1362 C CA . LEU B 1 2 ? 19.781 13.617 8.328 1 91.12 2 LEU B CA 1
ATOM 1363 C C . LEU B 1 2 ? 18.969 12.383 8.719 1 91.12 2 LEU B C 1
ATOM 1365 O O . LEU B 1 2 ? 17.766 12.312 8.453 1 91.12 2 LEU B O 1
ATOM 1369 N N . ASP B 1 3 ? 19.594 11.5 9.469 1 90.88 3 ASP B N 1
ATOM 1370 C CA . ASP B 1 3 ? 18.906 10.297 9.914 1 90.88 3 ASP B CA 1
ATOM 1371 C C . ASP B 1 3 ? 17.797 10.641 10.906 1 90.88 3 ASP B C 1
ATOM 1373 O O . ASP B 1 3 ? 16.703 10.047 10.859 1 90.88 3 ASP B O 1
ATOM 1377 N N . ALA B 1 4 ? 18.094 11.531 11.703 1 89.94 4 ALA B N 1
ATOM 1378 C CA . ALA B 1 4 ? 17.109 11.969 12.688 1 89.94 4 ALA B CA 1
ATOM 1379 C C . ALA B 1 4 ? 15.93 12.672 12.008 1 89.94 4 ALA B C 1
ATOM 1381 O O . ALA B 1 4 ? 14.773 12.461 12.383 1 89.94 4 ALA B O 1
ATOM 1382 N N . ALA B 1 5 ? 16.281 13.5 11.086 1 91.56 5 ALA B N 1
ATOM 1383 C CA . ALA B 1 5 ? 15.227 14.164 10.32 1 91.56 5 ALA B CA 1
ATOM 1384 C C . ALA B 1 5 ? 14.383 13.148 9.562 1 91.56 5 ALA B C 1
ATOM 1386 O O . ALA B 1 5 ? 13.156 13.266 9.523 1 91.56 5 ALA B O 1
ATOM 1387 N N . MET B 1 6 ? 15.016 12.211 8.969 1 91.62 6 MET B N 1
ATOM 1388 C CA . MET B 1 6 ? 14.336 11.148 8.25 1 91.62 6 MET B CA 1
ATOM 1389 C C . MET B 1 6 ? 13.336 10.43 9.148 1 91.62 6 MET B C 1
ATOM 1391 O O . MET B 1 6 ? 12.195 10.188 8.75 1 91.62 6 MET B O 1
ATOM 1395 N N . ARG B 1 7 ? 13.742 10.156 10.32 1 89.69 7 ARG B N 1
ATOM 1396 C CA . ARG B 1 7 ? 12.867 9.461 11.266 1 89.69 7 ARG B CA 1
ATOM 1397 C C . ARG B 1 7 ? 11.664 10.328 11.625 1 89.69 7 ARG B C 1
ATOM 1399 O O . ARG B 1 7 ? 10.547 9.812 11.766 1 89.69 7 ARG B O 1
ATOM 1406 N N . ALA B 1 8 ? 11.93 11.594 11.781 1 89.5 8 ALA B N 1
ATOM 1407 C CA . ALA B 1 8 ? 10.836 12.508 12.078 1 89.5 8 ALA B CA 1
ATOM 1408 C C . ALA B 1 8 ? 9.82 12.539 10.945 1 89.5 8 ALA B C 1
ATOM 1410 O O . ALA B 1 8 ? 8.617 12.445 11.18 1 89.5 8 ALA B O 1
ATOM 1411 N N . PHE B 1 9 ? 10.336 12.641 9.719 1 91.44 9 PHE B N 1
ATOM 1412 C CA . PHE B 1 9 ? 9.461 12.633 8.555 1 91.44 9 PHE B CA 1
ATOM 1413 C C . PHE B 1 9 ? 8.727 11.305 8.438 1 91.44 9 PHE B C 1
ATOM 1415 O O . PHE B 1 9 ? 7.578 11.258 8 1 91.44 9 PHE B O 1
ATOM 1422 N N . TRP B 1 10 ? 9.375 10.289 8.766 1 88.19 10 TRP B N 1
ATOM 1423 C CA . TRP B 1 10 ? 8.805 8.953 8.695 1 88.19 10 TRP B CA 1
ATOM 1424 C C . TRP B 1 10 ? 7.633 8.805 9.656 1 88.19 10 TRP B C 1
ATOM 1426 O O . TRP B 1 10 ? 6.613 8.195 9.312 1 88.19 10 TRP B O 1
ATOM 1436 N N . GLU B 1 11 ? 7.727 9.383 10.758 1 84.75 11 GLU B N 1
ATOM 1437 C CA . GLU B 1 11 ? 6.73 9.234 11.812 1 84.75 11 GLU B CA 1
ATOM 1438 C C . GLU B 1 11 ? 5.5 10.094 11.539 1 84.75 11 GLU B C 1
ATOM 1440 O O . GLU B 1 11 ? 4.371 9.656 11.758 1 84.75 11 GLU B O 1
ATOM 1445 N N . THR B 1 12 ? 5.789 11.273 10.969 1 84.56 12 THR B N 1
ATOM 1446 C CA . THR B 1 12 ? 4.672 12.219 11 1 84.56 12 THR B CA 1
ATOM 1447 C C . THR B 1 12 ? 4.34 12.703 9.586 1 84.56 12 THR B C 1
ATOM 1449 O O . THR B 1 12 ? 3.365 13.43 9.391 1 84.56 12 THR B O 1
ATOM 1452 N N . GLY B 1 13 ? 5.133 12.266 8.633 1 87.81 13 GLY B N 1
ATOM 1453 C CA . GLY B 1 13 ? 4.918 12.75 7.277 1 87.81 13 GLY B CA 1
ATOM 1454 C C . GLY B 1 13 ? 5.523 14.117 7.027 1 87.81 13 GLY B C 1
ATOM 1455 O O . GLY B 1 13 ? 6.055 14.742 7.949 1 87.81 13 GLY B O 1
ATOM 1456 N N . PHE B 1 14 ? 5.418 14.547 5.828 1 90.19 14 PHE B N 1
ATOM 1457 C CA . PHE B 1 14 ? 5.988 15.836 5.441 1 90.19 14 PHE B CA 1
ATOM 1458 C C . PHE B 1 14 ? 5.199 16.984 6.059 1 90.19 14 PHE B C 1
ATOM 1460 O O . PHE B 1 14 ? 5.77 17.844 6.723 1 90.19 14 PHE B O 1
ATOM 1467 N N . ALA B 1 15 ? 3.957 16.953 5.805 1 84.69 15 ALA B N 1
ATOM 1468 C CA . ALA B 1 15 ? 3.109 18.031 6.297 1 84.69 15 ALA B CA 1
ATOM 1469 C C . ALA B 1 15 ? 3.045 18.031 7.824 1 84.69 15 ALA B C 1
ATOM 1471 O O . ALA B 1 15 ? 3.004 19.094 8.453 1 84.69 15 ALA B O 1
ATOM 1472 N N . GLY B 1 16 ? 3.148 16.922 8.398 1 85.38 16 GLY B N 1
ATOM 1473 C CA . GLY B 1 16 ? 2.967 16.781 9.836 1 85.38 16 GLY B CA 1
ATOM 1474 C C . GLY B 1 16 ? 4.223 17.078 10.625 1 85.38 16 GLY B C 1
ATOM 1475 O O . GLY B 1 16 ? 4.172 17.219 11.852 1 85.38 16 GLY B O 1
ATOM 1476 N N . THR B 1 17 ? 5.285 17.172 9.961 1 90.62 17 THR B N 1
ATOM 1477 C CA . THR B 1 17 ? 6.543 17.438 10.648 1 90.62 17 THR B CA 1
ATOM 1478 C C . THR B 1 17 ? 6.844 18.922 10.672 1 90.62 17 THR B C 1
ATOM 1480 O O . THR B 1 17 ? 7.082 19.547 9.625 1 90.62 17 THR B O 1
ATOM 1483 N N . SER B 1 18 ? 6.879 19.469 11.867 1 91.56 18 SER B N 1
ATOM 1484 C CA . SER B 1 18 ? 7.172 20.875 12.023 1 91.56 18 SER B CA 1
ATOM 1485 C C . SER B 1 18 ? 8.672 21.125 12.156 1 91.56 18 SER B C 1
ATOM 1487 O O . SER B 1 18 ? 9.438 20.188 12.406 1 91.56 18 SER B O 1
ATOM 1489 N N . THR B 1 19 ? 8.945 22.391 11.961 1 92.38 19 THR B N 1
ATOM 1490 C CA . THR B 1 19 ? 10.328 22.781 12.18 1 92.38 19 THR B CA 1
ATOM 1491 C C . THR B 1 19 ? 10.75 22.516 13.625 1 92.38 19 THR B C 1
ATOM 1493 O O . THR B 1 19 ? 11.875 22.078 13.883 1 92.38 19 THR B O 1
ATOM 1496 N N . GLU B 1 20 ? 9.891 22.75 14.484 1 93.44 20 GLU B N 1
ATOM 1497 C CA . GLU B 1 20 ? 10.164 22.5 15.898 1 93.44 20 GLU B CA 1
ATOM 1498 C C . GLU B 1 20 ? 10.438 21.016 16.141 1 93.44 20 GLU B C 1
ATOM 1500 O O . GLU B 1 20 ? 11.359 20.656 16.875 1 93.44 20 GLU B O 1
ATOM 1505 N N . ALA B 1 21 ? 9.688 20.188 15.562 1 91.69 21 ALA B N 1
ATOM 1506 C CA . ALA B 1 21 ? 9.875 18.75 15.688 1 91.69 21 ALA B CA 1
ATOM 1507 C C . ALA B 1 21 ? 11.219 18.328 15.094 1 91.69 21 ALA B C 1
ATOM 1509 O O . ALA B 1 21 ? 11.875 17.422 15.625 1 91.69 21 ALA B O 1
ATOM 1510 N N . LEU B 1 22 ? 11.539 18.891 13.977 1 93.5 22 LEU B N 1
ATOM 1511 C CA . LEU B 1 22 ? 12.82 18.594 13.352 1 93.5 22 LEU B CA 1
ATOM 1512 C C . LEU B 1 22 ? 13.977 19 14.25 1 93.5 22 LEU B C 1
ATOM 1514 O O . LEU B 1 22 ? 14.961 18.266 14.383 1 93.5 22 LEU B O 1
ATOM 1518 N N . CYS B 1 23 ? 13.82 20.188 14.844 1 94.62 23 CYS B N 1
ATOM 1519 C CA . CYS B 1 23 ? 14.844 20.656 15.766 1 94.62 23 CYS B CA 1
ATOM 1520 C C . CYS B 1 23 ? 14.992 19.719 16.953 1 94.62 23 CYS B C 1
ATOM 1522 O O . CYS B 1 23 ? 16.109 19.359 17.328 1 94.62 23 CYS B O 1
ATOM 1524 N N . ALA B 1 24 ? 13.961 19.344 17.453 1 93.69 24 ALA B N 1
ATOM 1525 C CA . ALA B 1 24 ? 13.953 18.422 18.578 1 93.69 24 ALA B CA 1
ATOM 1526 C C . ALA B 1 24 ? 14.586 17.094 18.203 1 93.69 24 ALA B C 1
ATOM 1528 O O . ALA B 1 24 ? 15.367 16.516 18.969 1 93.69 24 ALA B O 1
ATOM 1529 N N . ALA B 1 25 ? 14.25 16.609 17.078 1 90.12 25 ALA B N 1
ATOM 1530 C CA . ALA B 1 25 ? 14.727 15.305 16.609 1 90.12 25 ALA B CA 1
ATOM 1531 C C . ALA B 1 25 ? 16.219 15.344 16.328 1 90.12 25 ALA B C 1
ATOM 1533 O O . ALA B 1 25 ? 16.938 14.359 16.547 1 90.12 25 ALA B O 1
ATOM 1534 N N . THR B 1 26 ? 16.656 16.438 15.805 1 91.25 26 THR B N 1
ATOM 1535 C CA . THR B 1 26 ? 18.047 16.516 15.359 1 91.25 26 THR B CA 1
ATOM 1536 C C . THR B 1 26 ? 18.953 17.062 16.469 1 91.25 26 THR B C 1
ATOM 1538 O O . THR B 1 26 ? 20.172 16.922 16.406 1 91.25 26 THR B O 1
ATOM 1541 N N . GLY B 1 27 ? 18.297 17.75 17.344 1 92.88 27 GLY B N 1
ATOM 1542 C CA . GLY B 1 27 ? 19.062 18.438 18.375 1 92.88 27 GLY B CA 1
ATOM 1543 C C . GLY B 1 27 ? 19.719 19.703 17.875 1 92.88 27 GLY B C 1
ATOM 1544 O O . GLY B 1 27 ? 20.672 20.203 18.5 1 92.88 27 GLY B O 1
ATOM 1545 N N . LEU B 1 28 ? 19.328 20.203 16.812 1 92.38 28 LEU B N 1
ATOM 1546 C CA . LEU B 1 28 ? 19.906 21.391 16.188 1 92.38 28 LEU B CA 1
ATOM 1547 C C . LEU B 1 28 ? 18.922 22.562 16.219 1 92.38 28 LEU B C 1
ATOM 1549 O O . LEU B 1 28 ? 17.719 22.359 16.328 1 92.38 28 LEU B O 1
ATOM 1553 N N . ARG B 1 29 ? 19.531 23.75 16.203 1 91.75 29 ARG B N 1
ATOM 1554 C CA . ARG B 1 29 ? 18.703 24.953 16.078 1 91.75 29 ARG B CA 1
ATOM 1555 C C . ARG B 1 29 ? 18.203 25.109 14.641 1 91.75 29 ARG B C 1
ATOM 1557 O O . ARG B 1 29 ? 18.828 24.625 13.703 1 91.75 29 ARG B O 1
ATOM 1564 N N . ARG B 1 30 ? 17.141 25.781 14.492 1 91.81 30 ARG B N 1
ATOM 1565 C CA . ARG B 1 30 ? 16.516 26.047 13.195 1 91.81 30 ARG B CA 1
ATOM 1566 C C . ARG B 1 30 ? 17.531 26.594 12.203 1 91.81 30 ARG B C 1
ATOM 1568 O O . ARG B 1 30 ? 17.609 26.141 11.062 1 91.81 30 ARG B O 1
ATOM 1575 N N . SER B 1 31 ? 18.344 27.484 12.648 1 91 31 SER B N 1
ATOM 1576 C CA . SER B 1 31 ? 19.312 28.141 11.773 1 91 31 SER B CA 1
ATOM 1577 C C . SER B 1 31 ? 20.359 27.141 11.273 1 91 31 SER B C 1
ATOM 1579 O O . SER B 1 31 ? 20.75 27.172 10.109 1 91 31 SER B O 1
ATOM 1581 N N . SER B 1 32 ? 20.766 26.297 12.078 1 90.31 32 SER B N 1
ATOM 1582 C CA . SER B 1 32 ? 21.75 25.281 11.719 1 90.31 32 SER B CA 1
ATOM 1583 C C . SER B 1 32 ? 21.203 24.312 10.672 1 90.31 32 SER B C 1
ATOM 1585 O O . SER B 1 32 ? 21.906 23.984 9.711 1 90.31 32 SER B O 1
ATOM 1587 N N . ILE B 1 33 ? 19.969 23.875 10.812 1 89.5 33 ILE B N 1
ATOM 1588 C CA . ILE B 1 33 ? 19.328 22.938 9.898 1 89.5 33 ILE B CA 1
ATOM 1589 C C . ILE B 1 33 ? 19.172 23.578 8.523 1 89.5 33 ILE B C 1
ATOM 1591 O O . ILE B 1 33 ? 19.562 23 7.508 1 89.5 33 ILE B O 1
ATOM 1595 N N . TYR B 1 34 ? 18.812 24.828 8.531 1 87.88 34 TYR B N 1
ATOM 1596 C CA . TYR B 1 34 ? 18.406 25.422 7.258 1 87.88 34 TYR B CA 1
ATOM 1597 C C . TYR B 1 34 ? 19.578 26.188 6.625 1 87.88 34 TYR B C 1
ATOM 1599 O O . TYR B 1 34 ? 19.484 26.609 5.469 1 87.88 34 TYR B O 1
ATOM 1607 N N . ASN B 1 35 ? 20.625 26.328 7.414 1 90.44 35 ASN B N 1
ATOM 1608 C CA . ASN B 1 35 ? 21.891 26.734 6.801 1 90.44 35 ASN B CA 1
ATOM 1609 C C . ASN B 1 35 ? 22.438 25.656 5.871 1 90.44 35 ASN B C 1
ATOM 1611 O O . ASN B 1 35 ? 23.047 25.953 4.844 1 90.44 35 ASN B O 1
ATOM 1615 N N . THR B 1 36 ? 22.141 24.516 6.324 1 88 36 THR B N 1
ATOM 1616 C CA . THR B 1 36 ? 22.594 23.391 5.535 1 88 36 THR B CA 1
ATOM 1617 C C . THR B 1 36 ? 21.578 23.047 4.449 1 88 36 THR B C 1
ATOM 1619 O O . THR B 1 36 ? 21.953 22.734 3.316 1 88 36 THR B O 1
ATOM 1622 N N . PHE B 1 37 ? 20.297 23.094 4.965 1 87.81 37 PHE B N 1
ATOM 1623 C CA . PHE B 1 37 ? 19.219 22.828 4.02 1 87.81 37 PHE B CA 1
ATOM 1624 C C . PHE B 1 37 ? 18.328 24.062 3.846 1 87.81 37 PHE B C 1
ATOM 1626 O O . PHE B 1 37 ? 17.953 24.703 4.828 1 87.81 37 PHE B O 1
ATOM 1633 N N . THR B 1 38 ? 18.359 24.688 2.891 1 87.44 38 THR B N 1
ATOM 1634 C CA . THR B 1 38 ? 17.703 25.938 2.555 1 87.44 38 THR B CA 1
ATOM 1635 C C . THR B 1 38 ? 16.312 26 3.182 1 87.44 38 THR B C 1
ATOM 1637 O O . THR B 1 38 ? 15.906 27.047 3.707 1 87.44 38 THR B O 1
ATOM 1640 N N . ASP B 1 39 ? 15.555 24.891 3.146 1 93.19 39 ASP B N 1
ATOM 1641 C CA . ASP B 1 39 ? 14.219 24.859 3.729 1 93.19 39 ASP B CA 1
ATOM 1642 C C . ASP B 1 39 ? 13.781 23.422 4.039 1 93.19 39 ASP B C 1
ATOM 1644 O O . ASP B 1 39 ? 14.547 22.484 3.816 1 93.19 39 ASP B O 1
ATOM 1648 N N . LYS B 1 40 ? 12.664 23.219 4.562 1 94.44 40 LYS B N 1
ATOM 1649 C CA . LYS B 1 40 ? 12.125 21.922 4.98 1 94.44 40 LYS B CA 1
ATOM 1650 C C . LYS B 1 40 ? 11.984 20.984 3.791 1 94.44 40 LYS B C 1
ATOM 1652 O O . LYS B 1 40 ? 12.234 19.781 3.914 1 94.44 40 LYS B O 1
ATOM 1657 N N . HIS B 1 41 ? 11.555 21.562 2.711 1 95.5 41 HIS B N 1
ATOM 1658 C CA . HIS B 1 41 ? 11.344 20.766 1.512 1 95.5 41 HIS B CA 1
ATOM 1659 C C . HIS B 1 41 ? 12.641 20.125 1.032 1 95.5 41 HIS B C 1
ATOM 1661 O O . HIS B 1 41 ? 12.672 18.938 0.705 1 95.5 41 HIS B O 1
ATOM 1667 N N . ARG B 1 42 ? 13.648 20.875 0.989 1 95.56 42 ARG B N 1
ATOM 1668 C CA . ARG B 1 42 ? 14.953 20.359 0.578 1 95.56 42 ARG B CA 1
ATOM 1669 C C . ARG B 1 42 ? 15.484 19.328 1.575 1 95.56 42 ARG B C 1
ATOM 1671 O O . ARG B 1 42 ? 16.109 18.344 1.185 1 95.56 42 ARG B O 1
ATOM 1678 N N . LEU B 1 43 ? 15.289 19.656 2.857 1 95.75 43 LEU B N 1
ATOM 1679 C CA . LEU B 1 43 ? 15.664 18.688 3.881 1 95.75 43 LEU B CA 1
ATOM 1680 C C . LEU B 1 43 ? 14.898 17.375 3.697 1 95.75 43 LEU B C 1
ATOM 1682 O O . LEU B 1 43 ? 15.469 16.297 3.832 1 95.75 43 LEU B O 1
ATOM 1686 N N . PHE B 1 44 ? 13.672 17.453 3.402 1 96.44 44 PHE B N 1
ATOM 1687 C CA . PHE B 1 44 ? 12.836 16.281 3.184 1 96.44 44 PHE B CA 1
ATOM 1688 C C . PHE B 1 44 ? 13.344 15.469 2.002 1 96.44 44 PHE B C 1
ATOM 1690 O O . PHE B 1 44 ? 13.453 14.242 2.086 1 96.44 44 PHE B O 1
ATOM 1697 N N . LEU B 1 45 ? 13.609 16.109 0.895 1 97.25 45 LEU B N 1
ATOM 1698 C CA . LEU B 1 45 ? 14.117 15.438 -0.293 1 97.25 45 LEU B CA 1
ATOM 1699 C C . LEU B 1 45 ? 15.414 14.695 0.016 1 97.25 45 LEU B C 1
ATOM 1701 O O . LEU B 1 45 ? 15.594 13.555 -0.419 1 97.25 45 LEU B O 1
ATOM 1705 N N . ALA B 1 46 ? 16.203 15.328 0.776 1 96.69 46 ALA B N 1
ATOM 1706 C CA . ALA B 1 46 ? 17.453 14.695 1.152 1 96.69 46 ALA B CA 1
ATOM 1707 C C . ALA B 1 46 ? 17.219 13.469 2.031 1 96.69 46 ALA B C 1
ATOM 1709 O O . ALA B 1 46 ? 17.875 12.438 1.867 1 96.69 46 ALA B O 1
ATOM 1710 N N . ALA B 1 47 ? 16.328 13.586 2.982 1 95.75 47 ALA B N 1
ATOM 1711 C CA . ALA B 1 47 ? 15.961 12.477 3.859 1 95.75 47 ALA B CA 1
ATOM 1712 C C . ALA B 1 47 ? 15.367 11.32 3.062 1 95.75 47 ALA B C 1
ATOM 1714 O O . ALA B 1 47 ? 15.703 10.156 3.299 1 95.75 47 ALA B O 1
ATOM 1715 N N . LEU B 1 48 ? 14.523 11.633 2.158 1 96.56 48 LEU B N 1
ATOM 1716 C CA . LEU B 1 48 ? 13.883 10.641 1.306 1 96.56 48 LEU B CA 1
ATOM 1717 C C . LEU B 1 48 ? 14.906 9.914 0.438 1 96.56 48 LEU B C 1
ATOM 1719 O O . LEU B 1 48 ? 14.859 8.695 0.301 1 96.56 48 LEU B O 1
ATOM 1723 N N . GLU B 1 49 ? 15.742 10.672 -0.165 1 96.88 49 GLU B N 1
ATOM 1724 C CA . GLU B 1 49 ? 16.812 10.086 -0.978 1 96.88 49 GLU B CA 1
ATOM 1725 C C . GLU B 1 49 ? 17.672 9.133 -0.153 1 96.88 49 GLU B C 1
ATOM 1727 O O . GLU B 1 49 ? 18.031 8.055 -0.616 1 96.88 49 GLU B O 1
ATOM 1732 N N . ARG B 1 50 ? 18 9.602 1.016 1 95 50 ARG B N 1
ATOM 1733 C CA . ARG B 1 50 ? 18.781 8.758 1.915 1 95 50 ARG B CA 1
ATOM 1734 C C . ARG B 1 50 ? 18.047 7.453 2.211 1 95 50 ARG B C 1
ATOM 1736 O O . ARG B 1 50 ? 18.641 6.375 2.166 1 95 50 ARG B O 1
ATOM 1743 N N . TYR B 1 51 ? 16.828 7.531 2.525 1 93.38 51 TYR B N 1
ATOM 1744 C CA . TYR B 1 51 ? 16 6.355 2.781 1 93.38 51 TYR B CA 1
ATOM 1745 C C . TYR B 1 51 ? 16.016 5.406 1.587 1 93.38 51 TYR B C 1
ATOM 1747 O O . TYR B 1 51 ? 16.234 4.203 1.744 1 93.38 51 TYR B O 1
ATOM 1755 N N . CYS B 1 52 ? 15.797 5.953 0.417 1 95.31 52 CYS B N 1
ATOM 1756 C CA . CYS B 1 52 ? 15.758 5.164 -0.81 1 95.31 52 CYS B CA 1
ATOM 1757 C C . CYS B 1 52 ? 17.078 4.453 -1.047 1 95.31 52 CYS B C 1
ATOM 1759 O O . CYS B 1 52 ? 17.094 3.271 -1.4 1 95.31 52 CYS B O 1
ATOM 1761 N N . GLU B 1 53 ? 18.109 5.148 -0.812 1 95.31 53 GLU B N 1
ATOM 1762 C CA . GLU B 1 53 ? 19.438 4.574 -1.027 1 95.31 53 GLU B CA 1
ATOM 1763 C C . GLU B 1 53 ? 19.688 3.406 -0.077 1 95.31 53 GLU B C 1
ATOM 1765 O O . GLU B 1 53 ? 20.219 2.369 -0.486 1 95.31 53 GLU B O 1
ATOM 1770 N N . GLU B 1 54 ? 19.328 3.574 1.137 1 91.5 54 GLU B N 1
ATOM 1771 C CA . GLU B 1 54 ? 19.516 2.516 2.125 1 91.5 54 GLU B CA 1
ATOM 1772 C C . GLU B 1 54 ? 18.656 1.299 1.805 1 91.5 54 GLU B C 1
ATOM 1774 O O . GLU B 1 54 ? 19.125 0.161 1.892 1 91.5 54 GLU B O 1
ATOM 1779 N N . ALA B 1 55 ? 17.438 1.55 1.466 1 90.5 55 ALA B N 1
ATOM 1780 C CA . ALA B 1 55 ? 16.531 0.465 1.107 1 90.5 55 ALA B CA 1
ATOM 1781 C C . ALA B 1 55 ? 17.016 -0.263 -0.144 1 90.5 55 ALA B C 1
ATOM 1783 O O . ALA B 1 55 ? 16.922 -1.49 -0.228 1 90.5 55 ALA B O 1
ATOM 1784 N N . PHE B 1 56 ? 17.5 0.523 -1.073 1 94.06 56 PHE B N 1
ATOM 1785 C CA . PHE B 1 56 ? 18.016 -0.063 -2.305 1 94.06 56 PHE B CA 1
ATOM 1786 C C . PHE B 1 56 ? 19.219 -0.961 -2.02 1 94.06 56 PHE B C 1
ATOM 1788 O O . PHE B 1 56 ? 19.312 -2.064 -2.559 1 94.06 56 PHE B O 1
ATOM 1795 N N . ARG B 1 57 ? 20.094 -0.475 -1.218 1 94.06 57 ARG B N 1
ATOM 1796 C CA . ARG B 1 57 ? 21.281 -1.254 -0.883 1 94.06 57 ARG B CA 1
ATOM 1797 C C . ARG B 1 57 ? 20.906 -2.58 -0.233 1 94.06 57 ARG B C 1
ATOM 1799 O O . ARG B 1 57 ? 21.469 -3.625 -0.571 1 94.06 57 ARG B O 1
ATOM 1806 N N . ARG B 1 58 ? 20 -2.59 0.639 1 91 58 ARG B N 1
ATOM 1807 C CA . ARG B 1 58 ? 19.547 -3.805 1.304 1 91 58 ARG B CA 1
ATOM 1808 C C . ARG B 1 58 ? 18.922 -4.781 0.301 1 91 58 ARG B C 1
ATOM 1810 O O . ARG B 1 58 ? 19.203 -5.98 0.346 1 91 58 ARG B O 1
ATOM 1817 N N . ALA B 1 59 ? 18.078 -4.227 -0.546 1 93.25 59 ALA B N 1
ATOM 1818 C CA . ALA B 1 59 ? 17.453 -5.059 -1.567 1 93.25 59 ALA B CA 1
ATOM 1819 C C . ALA B 1 59 ? 18.5 -5.66 -2.504 1 93.25 59 ALA B C 1
ATOM 1821 O O . ALA B 1 59 ? 18.422 -6.84 -2.859 1 93.25 59 ALA B O 1
ATOM 1822 N N . SER B 1 60 ? 19.438 -4.809 -2.906 1 96 60 SER B N 1
ATOM 1823 C CA . SER B 1 60 ? 20.5 -5.254 -3.805 1 96 60 SER B CA 1
ATOM 1824 C C . SER B 1 60 ? 21.312 -6.379 -3.178 1 96 60 SER B C 1
ATOM 1826 O O . SER B 1 60 ? 21.641 -7.363 -3.846 1 96 60 SER B O 1
ATOM 1828 N N . GLU B 1 61 ? 21.594 -6.242 -1.951 1 95.06 61 GLU B N 1
ATOM 1829 C CA . GLU B 1 61 ? 22.359 -7.254 -1.237 1 95.06 61 GLU B CA 1
ATOM 1830 C C . GLU B 1 61 ? 21.641 -8.602 -1.232 1 95.06 61 GLU B C 1
ATOM 1832 O O . GLU B 1 61 ? 22.266 -9.648 -1.434 1 95.06 61 GLU B O 1
ATOM 1837 N N . VAL B 1 62 ? 20.391 -8.625 -0.996 1 94.94 62 VAL B N 1
ATOM 1838 C CA . VAL B 1 62 ? 19.578 -9.844 -0.965 1 94.94 62 VAL B CA 1
ATOM 1839 C C . VAL B 1 62 ? 19.547 -10.469 -2.357 1 94.94 62 VAL B C 1
ATOM 1841 O O . VAL B 1 62 ? 19.734 -11.68 -2.51 1 94.94 62 VAL B O 1
ATOM 1844 N N . LEU B 1 63 ? 19.344 -9.625 -3.387 1 96.12 63 LEU B N 1
ATOM 1845 C CA . LEU B 1 63 ? 19.125 -10.125 -4.738 1 96.12 63 LEU B CA 1
ATOM 1846 C C . LEU B 1 63 ? 20.422 -10.586 -5.375 1 96.12 63 LEU B C 1
ATOM 1848 O O . LEU B 1 63 ? 20.422 -11.32 -6.367 1 96.12 63 LEU B O 1
ATOM 1852 N N . GLU B 1 64 ? 21.516 -10.156 -4.855 1 94.56 64 GLU B N 1
ATOM 1853 C CA . GLU B 1 64 ? 22.812 -10.508 -5.406 1 94.56 64 GLU B CA 1
ATOM 1854 C C . GLU B 1 64 ? 23.359 -11.781 -4.762 1 94.56 64 GLU B C 1
ATOM 1856 O O . GLU B 1 64 ? 24.406 -12.297 -5.184 1 94.56 64 GLU B O 1
ATOM 1861 N N . ARG B 1 65 ? 22.688 -12.25 -3.805 1 94.69 65 ARG B N 1
ATOM 1862 C CA . ARG B 1 65 ? 23.125 -13.492 -3.168 1 94.69 65 ARG B CA 1
ATOM 1863 C C . ARG B 1 65 ? 23.062 -14.664 -4.145 1 94.69 65 ARG B C 1
ATOM 1865 O O . ARG B 1 65 ? 22.266 -14.641 -5.09 1 94.69 65 ARG B O 1
ATOM 1872 N N . ASP B 1 66 ? 23.922 -15.602 -3.805 1 94 66 ASP B N 1
ATOM 1873 C CA . ASP B 1 66 ? 23.906 -16.828 -4.582 1 94 66 ASP B CA 1
ATOM 1874 C C . ASP B 1 66 ? 22.906 -17.828 -4.008 1 94 66 ASP B C 1
ATOM 1876 O O . ASP B 1 66 ? 23.281 -18.719 -3.234 1 94 66 ASP B O 1
ATOM 1880 N N . ALA B 1 67 ? 21.688 -17.703 -4.332 1 96.31 67 ALA B N 1
ATOM 1881 C CA . ALA B 1 67 ? 20.562 -18.516 -3.9 1 96.31 67 ALA B CA 1
ATOM 1882 C C . ALA B 1 67 ? 19.453 -18.531 -4.953 1 96.31 67 ALA B C 1
ATOM 1884 O O . ALA B 1 67 ? 19.406 -17.656 -5.824 1 96.31 67 ALA B O 1
ATOM 1885 N N . PRO B 1 68 ? 18.656 -19.531 -4.926 1 96.62 68 PRO B N 1
ATOM 1886 C CA . PRO B 1 68 ? 17.531 -19.531 -5.867 1 96.62 68 PRO B CA 1
ATOM 1887 C C . PRO B 1 68 ? 16.688 -18.266 -5.793 1 96.62 68 PRO B C 1
ATOM 1889 O O . PRO B 1 68 ? 16.5 -17.719 -4.703 1 96.62 68 PRO B O 1
ATOM 1892 N N . VAL B 1 69 ? 16.219 -17.797 -6.91 1 96.88 69 VAL B N 1
ATOM 1893 C CA . VAL B 1 69 ? 15.555 -16.5 -7.016 1 96.88 69 VAL B CA 1
ATOM 1894 C C . VAL B 1 69 ? 14.344 -16.469 -6.094 1 96.88 69 VAL B C 1
ATOM 1896 O O . VAL B 1 69 ? 14.023 -15.422 -5.512 1 96.88 69 VAL B O 1
ATOM 1899 N N . ARG B 1 70 ? 13.602 -17.516 -5.898 1 96.5 70 ARG B N 1
ATOM 1900 C CA . ARG B 1 70 ? 12.414 -17.562 -5.047 1 96.5 70 ARG B CA 1
ATOM 1901 C C . ARG B 1 70 ? 12.781 -17.297 -3.59 1 96.5 70 ARG B C 1
ATOM 1903 O O . ARG B 1 70 ? 12.039 -16.625 -2.873 1 96.5 70 ARG B O 1
ATOM 1910 N N . ASP B 1 71 ? 13.938 -17.844 -3.199 1 95.88 71 ASP B N 1
ATOM 1911 C CA . ASP B 1 71 ? 14.406 -17.594 -1.84 1 95.88 71 ASP B CA 1
ATOM 1912 C C . ASP B 1 71 ? 14.82 -16.141 -1.653 1 95.88 71 ASP B C 1
ATOM 1914 O O . ASP B 1 71 ? 14.555 -15.539 -0.605 1 95.88 71 ASP B O 1
ATOM 1918 N N . ARG B 1 72 ? 15.5 -15.602 -2.643 1 96.75 72 ARG B N 1
ATOM 1919 C CA . ARG B 1 72 ? 15.914 -14.203 -2.59 1 96.75 72 ARG B CA 1
ATOM 1920 C C . ARG B 1 72 ? 14.703 -13.273 -2.531 1 96.75 72 ARG B C 1
ATOM 1922 O O . ARG B 1 72 ? 14.672 -12.336 -1.729 1 96.75 72 ARG B O 1
ATOM 1929 N N . VAL B 1 73 ? 13.664 -13.586 -3.268 1 96.62 73 VAL B N 1
ATOM 1930 C CA . VAL B 1 73 ? 12.453 -12.766 -3.295 1 96.62 73 VAL B CA 1
ATOM 1931 C C . VAL B 1 73 ? 11.703 -12.906 -1.97 1 96.62 73 VAL B C 1
ATOM 1933 O O . VAL B 1 73 ? 11.211 -11.922 -1.422 1 96.62 73 VAL B O 1
ATOM 1936 N N . ARG B 1 74 ? 11.633 -14.102 -1.475 1 95 74 ARG B N 1
ATOM 1937 C CA . ARG B 1 74 ? 11 -14.305 -0.178 1 95 74 ARG B CA 1
ATOM 1938 C C . ARG B 1 74 ? 11.664 -13.453 0.899 1 95 74 ARG B C 1
ATOM 1940 O O . ARG B 1 74 ? 10.984 -12.836 1.717 1 95 74 ARG B O 1
ATOM 1947 N N . GLU B 1 75 ? 12.93 -13.43 0.906 1 93.38 75 GLU B N 1
ATOM 1948 C CA . GLU B 1 75 ? 13.672 -12.625 1.869 1 93.38 75 GLU B CA 1
ATOM 1949 C C . GLU B 1 75 ? 13.414 -11.133 1.658 1 93.38 75 GLU B C 1
ATOM 1951 O O . GLU B 1 75 ? 13.289 -10.375 2.623 1 93.38 75 GLU B O 1
ATOM 1956 N N . LEU B 1 76 ? 13.391 -10.758 0.423 1 94 76 LEU B N 1
ATOM 1957 C CA . LEU B 1 76 ? 13.102 -9.367 0.087 1 94 76 LEU B CA 1
ATOM 1958 C C . LEU B 1 76 ? 11.727 -8.953 0.601 1 94 76 LEU B C 1
ATOM 1960 O O . LEU B 1 76 ? 11.578 -7.891 1.2 1 94 76 LEU B O 1
ATOM 1964 N N . LEU B 1 77 ? 10.727 -9.812 0.391 1 94.06 77 LEU B N 1
ATOM 1965 C CA . LEU B 1 77 ? 9.375 -9.547 0.865 1 94.06 77 LEU B CA 1
ATOM 1966 C C . LEU B 1 77 ? 9.336 -9.477 2.389 1 94.06 77 LEU B C 1
ATOM 1968 O O . LEU B 1 77 ? 8.594 -8.672 2.961 1 94.06 77 LEU B O 1
ATOM 1972 N N . GLY B 1 78 ? 10.109 -10.227 3.057 1 86.25 78 GLY B N 1
ATOM 1973 C CA . GLY B 1 78 ? 10.156 -10.281 4.508 1 86.25 78 GLY B CA 1
ATOM 1974 C C . GLY B 1 78 ? 10.844 -9.078 5.133 1 86.25 78 GLY B C 1
ATOM 1975 O O . GLY B 1 78 ? 10.648 -8.789 6.316 1 86.25 78 GLY B O 1
ATOM 1976 N N . GLN B 1 79 ? 11.727 -8.422 4.449 1 79.12 79 GLN B N 1
ATOM 1977 C CA . GLN B 1 79 ? 12.438 -7.262 4.973 1 79.12 79 GLN B CA 1
ATOM 1978 C C . GLN B 1 79 ? 11.477 -6.141 5.344 1 79.12 79 GLN B C 1
ATOM 1980 O O . GLN B 1 79 ? 11.75 -5.344 6.242 1 79.12 79 GLN B O 1
ATOM 1985 N N . GLY B 1 80 ? 10.352 -5.98 4.738 1 61 80 GLY B N 1
ATOM 1986 C CA . GLY B 1 80 ? 9.383 -4.926 4.988 1 61 80 GLY B CA 1
ATOM 1987 C C . GLY B 1 80 ? 8.555 -5.164 6.234 1 61 80 GLY B C 1
ATOM 1988 O O . GLY B 1 80 ? 7.824 -4.273 6.68 1 61 80 GLY B O 1
ATOM 1989 N N . VAL B 1 81 ? 8.594 -6.305 6.797 1 61.88 81 VAL B N 1
ATOM 1990 C CA . VAL B 1 81 ? 7.617 -6.699 7.809 1 61.88 81 VAL B CA 1
ATOM 1991 C C . VAL B 1 81 ? 8.211 -6.504 9.203 1 61.88 81 VAL B C 1
ATOM 1993 O O . VAL B 1 81 ? 7.484 -6.23 10.164 1 61.88 81 VAL B O 1
ATOM 1996 N N . GLN B 1 82 ? 9.453 -6.703 9.359 1 58.19 82 GLN B N 1
ATOM 1997 C CA . GLN B 1 82 ? 9.953 -6.48 10.711 1 58.19 82 GLN B CA 1
ATOM 1998 C C . GLN B 1 82 ? 10.953 -5.328 10.742 1 58.19 82 GLN B C 1
ATOM 2000 O O . GLN B 1 82 ? 12.125 -5.504 10.383 1 58.19 82 GLN B O 1
ATOM 2005 N N . PRO B 1 83 ? 10.266 -4.203 10.859 1 56.16 83 PRO B N 1
ATOM 2006 C CA . PRO B 1 83 ? 11.25 -3.119 10.93 1 56.16 83 PRO B CA 1
ATOM 2007 C C . PRO B 1 83 ? 12.211 -3.27 12.109 1 56.16 83 PRO B C 1
ATOM 2009 O O . PRO B 1 83 ? 11.852 -3.857 13.133 1 56.16 83 PRO B O 1
ATOM 2012 N N . PRO B 1 84 ? 13.422 -3 11.727 1 56.12 84 PRO B N 1
ATOM 2013 C CA . PRO B 1 84 ? 14.281 -2.932 12.906 1 56.12 84 PRO B CA 1
ATOM 2014 C C . PRO B 1 84 ? 13.656 -2.133 14.047 1 56.12 84 PRO B C 1
ATOM 2016 O O . PRO B 1 84 ? 12.82 -1.257 13.812 1 56.12 84 PRO B O 1
ATOM 2019 N N . PRO B 1 85 ? 13.812 -2.631 15.266 1 55.62 85 PRO B N 1
ATOM 2020 C CA . PRO B 1 85 ? 13.234 -2.006 16.469 1 55.62 85 PRO B CA 1
ATOM 2021 C C . PRO B 1 85 ? 13.328 -0.482 16.438 1 55.62 85 PRO B C 1
ATOM 2023 O O . PRO B 1 85 ? 12.477 0.205 17 1 55.62 85 PRO B O 1
ATOM 2026 N N . ASP B 1 86 ? 14.305 0.078 15.758 1 58.59 86 ASP B N 1
ATOM 2027 C CA . ASP B 1 86 ? 14.508 1.521 15.812 1 58.59 86 ASP B CA 1
ATOM 2028 C C . ASP B 1 86 ? 13.859 2.217 14.617 1 58.59 86 ASP B C 1
ATOM 2030 O O . ASP B 1 86 ? 14 3.43 14.445 1 58.59 86 ASP B O 1
ATOM 2034 N N . GLU B 1 87 ? 13.109 1.428 13.93 1 65.5 87 GLU B N 1
ATOM 2035 C CA . GLU B 1 87 ? 12.492 2.037 12.758 1 65.5 87 GLU B CA 1
ATOM 2036 C C . GLU B 1 87 ? 10.969 1.98 12.844 1 65.5 87 GLU B C 1
ATOM 2038 O O . GLU B 1 87 ? 10.406 1.002 13.336 1 65.5 87 GLU B O 1
ATOM 2043 N N . PRO B 1 88 ? 10.406 3.186 12.602 1 67.69 88 PRO B N 1
ATOM 2044 C CA . PRO B 1 88 ? 8.938 3.189 12.609 1 67.69 88 PRO B CA 1
ATOM 2045 C C . PRO B 1 88 ? 8.344 2.141 11.672 1 67.69 88 PRO B C 1
ATOM 2047 O O . PRO B 1 88 ? 9 1.714 10.719 1 67.69 88 PRO B O 1
ATOM 2050 N N . ALA B 1 89 ? 7.215 1.724 12.125 1 67.88 89 ALA B N 1
ATOM 2051 C CA . ALA B 1 89 ? 6.477 0.826 11.242 1 67.88 89 ALA B CA 1
ATOM 2052 C C . ALA B 1 89 ? 6.113 1.52 9.938 1 67.88 89 ALA B C 1
ATOM 2054 O O . ALA B 1 89 ? 5.945 2.74 9.898 1 67.88 89 ALA B O 1
ATOM 2055 N N . GLY B 1 90 ? 6.188 0.705 8.898 1 75.69 90 GLY B N 1
ATOM 2056 C CA . GLY B 1 90 ? 5.824 1.229 7.594 1 75.69 90 GLY B CA 1
ATOM 2057 C C . GLY B 1 90 ? 7.023 1.527 6.715 1 75.69 90 GLY B C 1
ATOM 2058 O O . GLY B 1 90 ? 8.086 0.913 6.871 1 75.69 90 GLY B O 1
ATOM 2059 N N . CYS B 1 91 ? 6.789 2.332 5.719 1 88.38 91 CYS B N 1
ATOM 2060 C CA . CYS B 1 91 ? 7.758 2.67 4.684 1 88.38 91 CYS B CA 1
ATOM 2061 C C . CYS B 1 91 ? 7.637 4.133 4.277 1 88.38 91 CYS B C 1
ATOM 2063 O O . CYS B 1 91 ? 6.551 4.598 3.924 1 88.38 91 CYS B O 1
ATOM 2065 N N . LEU B 1 92 ? 8.789 4.855 4.395 1 92.12 92 LEU B N 1
ATOM 2066 C CA . LEU B 1 92 ? 8.758 6.281 4.09 1 92.12 92 LEU B CA 1
ATOM 2067 C C . LEU B 1 92 ? 8.336 6.52 2.645 1 92.12 92 LEU B C 1
ATOM 2069 O O . LEU B 1 92 ? 7.648 7.5 2.35 1 92.12 92 LEU B O 1
ATOM 2073 N N . VAL B 1 93 ? 8.719 5.598 1.774 1 94.25 93 VAL B N 1
ATOM 2074 C CA . VAL B 1 93 ? 8.344 5.734 0.37 1 94.25 93 VAL B CA 1
ATOM 2075 C C . VAL B 1 93 ? 6.836 5.574 0.218 1 94.25 93 VAL B C 1
ATOM 2077 O O . VAL B 1 93 ? 6.176 6.414 -0.402 1 94.25 93 VAL B O 1
ATOM 2080 N N . VAL B 1 94 ? 6.285 4.574 0.812 1 93.5 94 VAL B N 1
ATOM 2081 C CA . VAL B 1 94 ? 4.844 4.355 0.731 1 93.5 94 VAL B CA 1
ATOM 2082 C C . VAL B 1 94 ? 4.105 5.527 1.374 1 93.5 94 VAL B C 1
ATOM 2084 O O . VAL B 1 94 ? 3.129 6.035 0.815 1 93.5 94 VAL B O 1
ATOM 2087 N N . ASN B 1 95 ? 4.598 5.98 2.516 1 92.25 95 ASN B N 1
ATOM 2088 C CA . ASN B 1 95 ? 3.998 7.129 3.186 1 92.25 95 ASN B CA 1
ATOM 2089 C C . ASN B 1 95 ? 3.977 8.359 2.279 1 92.25 95 ASN B C 1
ATOM 2091 O O . ASN B 1 95 ? 2.969 9.062 2.203 1 92.25 95 ASN B O 1
ATOM 2095 N N . THR B 1 96 ? 5.102 8.578 1.661 1 94.69 96 THR B N 1
ATOM 2096 C CA . THR B 1 96 ? 5.262 9.758 0.825 1 94.69 96 THR B CA 1
ATOM 2097 C C . THR B 1 96 ? 4.367 9.68 -0.409 1 94.69 96 THR B C 1
ATOM 2099 O O . THR B 1 96 ? 3.715 10.656 -0.774 1 94.69 96 THR B O 1
ATOM 2102 N N . VAL B 1 97 ? 4.32 8.516 -1.043 1 93.5 97 VAL B N 1
ATOM 2103 C CA . VAL B 1 97 ? 3.459 8.312 -2.203 1 93.5 97 VAL B CA 1
ATOM 2104 C C . VAL B 1 97 ? 2.004 8.57 -1.821 1 93.5 97 VAL B C 1
ATOM 2106 O O . VAL B 1 97 ? 1.279 9.258 -2.543 1 93.5 97 VAL B O 1
ATOM 2109 N N . VAL B 1 98 ? 1.63 8.078 -0.717 1 90.5 98 VAL B N 1
ATOM 2110 C CA . VAL B 1 98 ? 0.247 8.195 -0.268 1 90.5 98 VAL B CA 1
ATOM 2111 C C . VAL B 1 98 ? -0.056 9.648 0.085 1 90.5 98 VAL B C 1
ATOM 2113 O O . VAL B 1 98 ? -1.131 10.164 -0.238 1 90.5 98 VAL B O 1
ATOM 2116 N N . GLU B 1 99 ? 0.871 10.297 0.684 1 89.19 99 GLU B N 1
ATOM 2117 C CA . GLU B 1 99 ? 0.658 11.664 1.147 1 89.19 99 GLU B CA 1
ATOM 2118 C C . GLU B 1 99 ? 0.728 12.656 -0.009 1 89.19 99 GLU B C 1
ATOM 2120 O O . GLU B 1 99 ? -0.125 13.539 -0.13 1 89.19 99 GLU B O 1
ATOM 2125 N N . LEU B 1 100 ? 1.747 12.484 -0.861 1 89.06 100 LEU B N 1
ATOM 2126 C CA . LEU B 1 100 ? 2.031 13.547 -1.819 1 89.06 100 LEU B CA 1
ATOM 2127 C C . LEU B 1 100 ? 1.688 13.109 -3.238 1 89.06 100 LEU B C 1
ATOM 2129 O O . LEU B 1 100 ? 1.442 13.945 -4.109 1 89.06 100 LEU B O 1
ATOM 2133 N N . GLY B 1 101 ? 1.712 11.766 -3.455 1 81.56 101 GLY B N 1
ATOM 2134 C CA . GLY B 1 101 ? 1.489 11.312 -4.816 1 81.56 101 GLY B CA 1
ATOM 2135 C C . GLY B 1 101 ? 2.326 12.055 -5.84 1 81.56 101 GLY B C 1
ATOM 2136 O O . GLY B 1 101 ? 3.545 12.164 -5.695 1 81.56 101 GLY B O 1
ATOM 2137 N N . GLU B 1 102 ? 1.528 12.648 -6.797 1 84.94 102 GLU B N 1
ATOM 2138 C CA . GLU B 1 102 ? 2.215 13.375 -7.859 1 84.94 102 GLU B CA 1
ATOM 2139 C C . GLU B 1 102 ? 2.104 14.883 -7.656 1 84.94 102 GLU B C 1
ATOM 2141 O O . GLU B 1 102 ? 2.42 15.656 -8.562 1 84.94 102 GLU B O 1
ATOM 2146 N N . SER B 1 103 ? 1.669 15.312 -6.461 1 87 103 SER B N 1
ATOM 2147 C CA . SER B 1 103 ? 1.373 16.719 -6.23 1 87 103 SE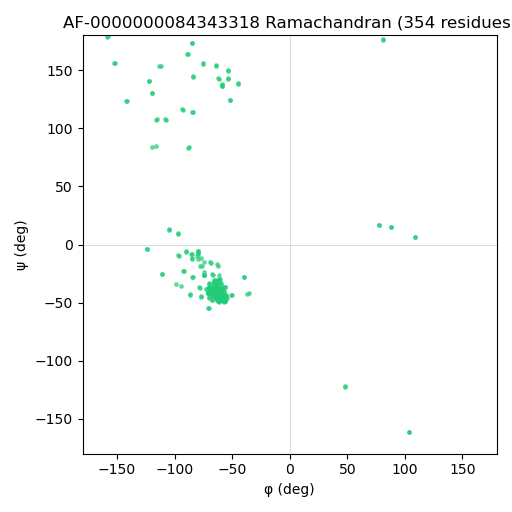R B CA 1
ATOM 2148 C C . SER B 1 103 ? 2.652 17.547 -6.113 1 87 103 SER B C 1
ATOM 2150 O O . SER B 1 103 ? 2.643 18.75 -6.344 1 87 103 SER B O 1
ATOM 2152 N N . ASP B 1 104 ? 3.719 16.938 -5.707 1 93.81 104 ASP B N 1
ATOM 2153 C CA . ASP B 1 104 ? 5.039 17.562 -5.645 1 93.81 104 ASP B CA 1
ATOM 2154 C C . ASP B 1 104 ? 5.957 17 -6.73 1 93.81 104 ASP B C 1
ATOM 2156 O O . ASP B 1 104 ? 6.48 15.891 -6.605 1 93.81 104 ASP B O 1
ATOM 2160 N N . PRO B 1 105 ? 6.219 17.797 -7.699 1 95.62 105 PRO B N 1
ATOM 2161 C CA . PRO B 1 105 ? 6.941 17.281 -8.867 1 95.62 105 PRO B CA 1
ATOM 2162 C C . PRO B 1 105 ? 8.352 16.812 -8.523 1 95.62 105 PRO B C 1
ATOM 2164 O O . PRO B 1 105 ? 8.852 15.859 -9.141 1 95.62 105 PRO B O 1
ATOM 2167 N N . GLU B 1 106 ? 8.969 17.469 -7.633 1 96.69 106 GLU B N 1
ATOM 2168 C CA . GLU B 1 106 ? 10.328 17.047 -7.281 1 96.69 106 GLU B CA 1
ATOM 2169 C C . GLU B 1 106 ? 10.328 15.734 -6.516 1 96.69 106 GLU B C 1
ATOM 2171 O O . GLU B 1 106 ? 11.172 14.867 -6.762 1 96.69 106 GLU B O 1
ATOM 2176 N N . VAL B 1 107 ? 9.422 15.602 -5.629 1 96.69 107 VAL B N 1
ATOM 2177 C CA . VAL B 1 107 ? 9.273 14.344 -4.902 1 96.69 107 VAL B CA 1
ATOM 2178 C C . VAL B 1 107 ? 8.883 13.227 -5.871 1 96.69 107 VAL B C 1
ATOM 2180 O O . VAL B 1 107 ? 9.453 12.133 -5.824 1 96.69 107 VAL B O 1
ATOM 2183 N N . ALA B 1 108 ? 7.988 13.57 -6.758 1 95.81 108 ALA B N 1
ATOM 2184 C CA . ALA B 1 108 ? 7.543 12.594 -7.746 1 95.81 108 ALA B CA 1
ATOM 2185 C C . ALA B 1 108 ? 8.703 12.125 -8.617 1 95.81 108 ALA B C 1
ATOM 2187 O O . ALA B 1 108 ? 8.828 10.938 -8.914 1 95.81 108 ALA B O 1
ATOM 2188 N N . ARG B 1 109 ? 9.5 13.008 -9 1 96.69 109 ARG B N 1
ATOM 2189 C CA . ARG B 1 109 ? 10.656 12.68 -9.828 1 96.69 109 ARG B CA 1
ATOM 2190 C C . ARG B 1 109 ? 11.633 11.781 -9.07 1 96.69 109 ARG B C 1
ATOM 2192 O O . ARG B 1 109 ? 12.156 10.812 -9.633 1 96.69 109 ARG B O 1
ATOM 2199 N N . LEU B 1 110 ? 11.867 12.117 -7.84 1 97.31 110 LEU B N 1
ATOM 2200 C CA . LEU B 1 110 ? 12.758 11.312 -7.012 1 97.31 110 LEU B CA 1
ATOM 2201 C C . LEU B 1 110 ? 12.227 9.898 -6.859 1 97.31 110 LEU B C 1
ATOM 2203 O O . LEU B 1 110 ? 12.969 8.922 -7.043 1 97.31 110 LEU B O 1
ATOM 2207 N N . LEU B 1 111 ? 11 9.789 -6.598 1 97 111 LEU B N 1
ATOM 2208 C CA . LEU B 1 111 ? 10.383 8.484 -6.375 1 97 111 LEU B CA 1
ATOM 2209 C C . LEU B 1 111 ? 10.312 7.688 -7.676 1 97 111 LEU B C 1
ATOM 2211 O O . LEU B 1 111 ? 10.453 6.461 -7.664 1 97 111 LEU B O 1
ATOM 2215 N N . ARG B 1 112 ? 10.062 8.367 -8.766 1 95.62 112 ARG B N 1
ATOM 2216 C CA . ARG B 1 112 ? 10.078 7.699 -10.062 1 95.62 112 ARG B CA 1
ATOM 2217 C C . ARG B 1 112 ? 11.453 7.113 -10.367 1 95.62 112 ARG B C 1
ATOM 2219 O O . ARG B 1 112 ? 11.562 5.973 -10.812 1 95.62 112 ARG B O 1
ATOM 2226 N N . ARG B 1 113 ? 12.445 7.875 -10.117 1 96.44 113 ARG B N 1
ATOM 2227 C CA . ARG B 1 113 ? 13.805 7.41 -10.336 1 96.44 113 ARG B CA 1
ATOM 2228 C C . ARG B 1 113 ? 14.125 6.211 -9.445 1 96.44 113 ARG B C 1
ATOM 2230 O O . ARG B 1 113 ? 14.719 5.23 -9.898 1 96.44 113 ARG B O 1
ATOM 2237 N N . ASP B 1 114 ? 13.781 6.34 -8.211 1 96.88 114 ASP B N 1
ATOM 2238 C CA . ASP B 1 114 ? 13.977 5.234 -7.273 1 96.88 114 ASP B CA 1
ATOM 2239 C C . ASP B 1 114 ? 13.219 3.99 -7.727 1 96.88 114 ASP B C 1
ATOM 2241 O O . ASP B 1 114 ? 13.758 2.881 -7.688 1 96.88 114 ASP B O 1
ATOM 2245 N N . GLY B 1 115 ? 12 4.188 -8.125 1 96.44 115 GLY B N 1
ATOM 2246 C CA . GLY B 1 115 ? 11.188 3.09 -8.625 1 96.44 115 GLY B CA 1
ATOM 2247 C C . GLY B 1 115 ? 11.789 2.41 -9.844 1 96.44 115 GLY B C 1
ATOM 2248 O O . GLY B 1 115 ? 11.773 1.181 -9.945 1 96.44 115 GLY B O 1
ATOM 2249 N N . GLU B 1 116 ? 12.273 3.18 -10.734 1 96.81 116 GLU B N 1
ATOM 2250 C CA . GLU B 1 116 ? 12.898 2.639 -11.938 1 96.81 116 GLU B CA 1
ATOM 2251 C C . GLU B 1 116 ? 14.148 1.829 -11.594 1 96.81 116 GLU B C 1
ATOM 2253 O O . GLU B 1 116 ? 14.414 0.793 -12.211 1 96.81 116 GLU B O 1
ATOM 2258 N N . ARG B 1 117 ? 14.891 2.355 -10.656 1 97.06 117 ARG B N 1
ATOM 2259 C CA . ARG B 1 117 ? 16.078 1.644 -10.219 1 97.06 117 ARG B CA 1
ATOM 2260 C C . ARG B 1 117 ? 15.727 0.293 -9.609 1 97.06 117 ARG B C 1
ATOM 2262 O O . ARG B 1 117 ? 16.375 -0.714 -9.891 1 97.06 117 ARG B O 1
ATOM 2269 N N . ARG B 1 118 ? 14.766 0.235 -8.797 1 96.75 118 ARG B N 1
ATOM 2270 C CA . ARG B 1 118 ? 14.312 -0.999 -8.164 1 96.75 118 ARG B CA 1
ATOM 2271 C C . ARG B 1 118 ? 13.758 -1.975 -9.195 1 96.75 118 ARG B C 1
ATOM 2273 O O . ARG B 1 118 ? 14.016 -3.178 -9.125 1 96.75 118 ARG B O 1
ATOM 2280 N N . LEU B 1 119 ? 13.008 -1.376 -10.094 1 97.69 119 LEU B N 1
ATOM 2281 C CA . LEU B 1 119 ? 12.445 -2.189 -11.172 1 97.69 119 LEU B CA 1
ATOM 2282 C C . LEU B 1 119 ? 13.555 -2.861 -11.977 1 97.69 119 LEU B C 1
ATOM 2284 O O . LEU B 1 119 ? 13.484 -4.062 -12.258 1 97.69 119 LEU B O 1
ATOM 2288 N N . ALA B 1 120 ? 14.516 -2.139 -12.344 1 98.06 120 ALA B N 1
ATOM 2289 C CA . ALA B 1 120 ? 15.633 -2.67 -13.125 1 98.06 120 ALA B CA 1
ATOM 2290 C C . ALA B 1 120 ? 16.359 -3.766 -12.359 1 98.06 120 ALA B C 1
ATOM 2292 O O . ALA B 1 120 ? 16.719 -4.797 -12.93 1 98.06 120 ALA B O 1
ATOM 2293 N N . LEU B 1 121 ? 16.562 -3.502 -11.109 1 97.56 121 LEU B N 1
ATOM 2294 C CA . LEU B 1 121 ? 17.25 -4.465 -10.25 1 97.56 121 LEU B CA 1
ATOM 2295 C C . LEU B 1 121 ? 16.516 -5.801 -10.242 1 97.56 121 LEU B C 1
ATOM 2297 O O . LEU B 1 121 ? 17.141 -6.852 -10.438 1 97.56 121 LEU B O 1
ATOM 2301 N N . LEU B 1 122 ? 15.25 -5.797 -10.039 1 98.06 122 LEU B N 1
ATOM 2302 C CA . LEU B 1 122 ? 14.438 -7.004 -9.977 1 98.06 122 LEU B CA 1
ATOM 2303 C C . LEU B 1 122 ? 14.312 -7.648 -11.352 1 98.06 122 LEU B C 1
ATOM 2305 O O . LEU B 1 122 ? 14.398 -8.875 -11.477 1 98.06 122 LEU B O 1
ATOM 2309 N N . ARG B 1 123 ? 14.031 -6.773 -12.344 1 97.94 123 ARG B N 1
ATOM 2310 C CA . ARG B 1 123 ? 13.914 -7.277 -13.711 1 97.94 123 ARG B CA 1
ATOM 2311 C C . ARG B 1 123 ? 15.164 -8.055 -14.117 1 97.94 123 ARG B C 1
ATOM 2313 O O . ARG B 1 123 ? 15.07 -9.148 -14.672 1 97.94 123 ARG B O 1
ATOM 2320 N N . ASP B 1 124 ? 16.312 -7.512 -13.828 1 97.5 124 ASP B N 1
ATOM 2321 C CA . ASP B 1 124 ? 17.562 -8.156 -14.164 1 97.5 124 ASP B CA 1
ATOM 2322 C C . ASP B 1 124 ? 17.734 -9.477 -13.414 1 97.5 124 ASP B C 1
ATOM 2324 O O . ASP B 1 124 ? 18.203 -10.461 -13.969 1 97.5 124 ASP B O 1
ATOM 2328 N N . ALA B 1 125 ? 17.375 -9.461 -12.148 1 97.31 125 ALA B N 1
ATOM 2329 C CA . ALA B 1 125 ? 17.438 -10.688 -11.352 1 97.31 125 ALA B CA 1
ATOM 2330 C C . ALA B 1 125 ? 16.531 -11.766 -11.938 1 97.31 125 ALA B C 1
ATOM 2332 O O . ALA B 1 125 ? 16.922 -12.938 -12.016 1 97.31 125 ALA B O 1
ATOM 2333 N N . PHE B 1 126 ? 15.367 -11.398 -12.391 1 97.88 126 PHE B N 1
ATOM 2334 C CA . PHE B 1 126 ? 14.422 -12.359 -12.938 1 97.88 126 PHE B CA 1
ATOM 2335 C C . PHE B 1 126 ? 14.875 -12.852 -14.312 1 97.88 126 PHE B C 1
ATOM 2337 O O . PHE B 1 126 ? 14.711 -14.023 -14.641 1 97.88 126 PHE B O 1
ATOM 2344 N N . ALA B 1 127 ? 15.422 -11.953 -15.094 1 97.38 127 ALA B N 1
ATOM 2345 C CA . ALA B 1 127 ? 15.969 -12.359 -16.391 1 97.38 127 ALA B CA 1
ATOM 2346 C C . ALA B 1 127 ? 17.078 -13.383 -16.219 1 97.38 127 ALA B C 1
ATOM 2348 O O . ALA B 1 127 ? 17.141 -14.375 -16.953 1 97.38 127 ALA B O 1
ATOM 2349 N N . ALA B 1 128 ? 17.953 -13.109 -15.297 1 96.62 128 ALA B N 1
ATOM 2350 C CA . ALA B 1 128 ? 19.031 -14.047 -15.008 1 96.62 128 ALA B CA 1
ATOM 2351 C C . ALA B 1 128 ? 18.484 -15.391 -14.531 1 96.62 128 ALA B C 1
ATOM 2353 O O . ALA B 1 128 ? 18.984 -16.453 -14.93 1 96.62 128 ALA B O 1
ATOM 2354 N N . ALA B 1 129 ? 17.5 -15.32 -13.711 1 96.88 129 ALA B N 1
ATOM 2355 C CA . ALA B 1 129 ? 16.875 -16.531 -13.195 1 96.88 129 ALA B CA 1
ATOM 2356 C C . ALA B 1 129 ? 16.203 -17.312 -14.32 1 96.88 129 ALA B C 1
ATOM 2358 O O . ALA B 1 129 ? 16.156 -18.547 -14.281 1 96.88 129 ALA B O 1
ATOM 2359 N N . GLN B 1 130 ? 15.617 -16.609 -15.273 1 96.56 130 GLN B N 1
ATOM 2360 C CA . GLN B 1 130 ? 15.039 -17.266 -16.438 1 96.56 130 GLN B CA 1
ATOM 2361 C C . GLN B 1 130 ? 16.109 -17.984 -17.25 1 96.56 130 GLN B C 1
ATOM 2363 O O . GLN B 1 130 ? 15.914 -19.125 -17.672 1 96.56 130 GLN B O 1
ATOM 2368 N N . SER B 1 131 ? 17.172 -17.328 -17.453 1 95.94 131 SER B N 1
ATOM 2369 C CA . SER B 1 131 ? 18.281 -17.906 -18.188 1 95.94 131 SER B CA 1
ATOM 2370 C C . SER B 1 131 ? 18.828 -19.141 -17.484 1 95.94 131 SER B C 1
ATOM 2372 O O . SER B 1 131 ? 19.297 -20.078 -18.125 1 95.94 131 SER B O 1
ATOM 2374 N N . ALA B 1 132 ? 18.734 -19.188 -16.188 1 96 132 ALA B N 1
ATOM 2375 C CA . ALA B 1 132 ? 19.219 -20.297 -15.367 1 96 132 ALA B CA 1
ATOM 2376 C C . ALA B 1 132 ? 18.172 -21.391 -15.258 1 96 132 ALA B C 1
ATOM 2378 O O . ALA B 1 132 ? 18.406 -22.422 -14.625 1 96 132 ALA B O 1
ATOM 2379 N N . GLY B 1 133 ? 16.969 -21.141 -15.734 1 96.19 133 GLY B N 1
ATOM 2380 C CA . GLY B 1 133 ? 15.914 -22.141 -15.75 1 96.19 133 GLY B CA 1
ATOM 2381 C C . GLY B 1 133 ? 15.094 -22.172 -14.477 1 96.19 133 GLY B C 1
ATOM 2382 O O . GLY B 1 133 ? 14.328 -23.109 -14.242 1 96.19 133 GLY B O 1
ATOM 2383 N N . GLU B 1 134 ? 15.242 -21.094 -13.688 1 95.81 134 GLU B N 1
ATOM 2384 C CA . GLU B 1 134 ? 14.539 -21.047 -12.406 1 95.81 134 GLU B CA 1
ATOM 2385 C C . GLU B 1 134 ? 13.109 -20.531 -12.578 1 95.81 134 GLU B C 1
ATOM 2387 O O . GLU B 1 134 ? 12.242 -20.797 -11.75 1 95.81 134 GLU B O 1
ATOM 2392 N N . ILE B 1 135 ? 12.961 -19.719 -13.602 1 95.19 135 ILE B N 1
ATOM 2393 C CA . ILE B 1 135 ? 11.672 -19.094 -13.883 1 95.19 135 ILE B CA 1
ATOM 2394 C C . ILE B 1 135 ? 11.227 -19.469 -15.297 1 95.19 135 ILE B C 1
ATOM 2396 O O . ILE B 1 135 ? 12.039 -19.5 -16.219 1 95.19 135 ILE B O 1
ATOM 2400 N N . ASP B 1 136 ? 9.906 -19.719 -15.438 1 94.44 136 ASP B N 1
ATOM 2401 C CA . ASP B 1 136 ? 9.32 -20 -16.75 1 94.44 136 ASP B CA 1
ATOM 2402 C C . ASP B 1 136 ? 9.695 -18.922 -17.766 1 94.44 136 ASP B C 1
ATOM 2404 O O . ASP B 1 136 ? 9.453 -17.734 -17.531 1 94.44 136 ASP B O 1
ATOM 2408 N N . PRO B 1 137 ? 10.289 -19.281 -18.891 1 93.88 137 PRO B N 1
ATOM 2409 C CA . PRO B 1 137 ? 10.727 -18.312 -19.906 1 93.88 137 PRO B CA 1
ATOM 2410 C C . PRO B 1 137 ? 9.562 -17.547 -20.516 1 93.88 137 PRO B C 1
ATOM 2412 O O . PRO B 1 137 ? 9.773 -16.5 -21.141 1 93.88 137 PRO B O 1
ATOM 2415 N N . GLY B 1 138 ? 8.391 -18.016 -20.359 1 94.06 138 GLY B N 1
ATOM 2416 C CA . GLY B 1 138 ? 7.227 -17.328 -20.891 1 94.06 138 GLY B CA 1
ATOM 2417 C C . GLY B 1 138 ? 6.758 -16.172 -20.031 1 94.06 138 GLY B C 1
ATOM 2418 O O . GLY B 1 138 ? 5.93 -15.375 -20.469 1 94.06 138 GLY B O 1
ATOM 2419 N N . ARG B 1 139 ? 7.379 -16.094 -18.891 1 95.25 139 ARG B N 1
ATOM 2420 C CA . ARG B 1 139 ? 6.992 -15.008 -17.984 1 95.25 139 ARG B CA 1
ATOM 2421 C C . ARG B 1 139 ? 7.738 -13.727 -18.344 1 95.25 139 ARG B C 1
ATOM 2423 O O . ARG B 1 139 ? 8.898 -13.773 -18.766 1 95.25 139 ARG B O 1
ATOM 2430 N N . ASP B 1 140 ? 7.055 -12.602 -18.188 1 96.94 140 ASP B N 1
ATOM 2431 C CA . ASP B 1 140 ? 7.68 -11.297 -18.406 1 96.94 140 ASP B CA 1
ATOM 2432 C C . ASP B 1 140 ? 8.422 -10.828 -17.156 1 96.94 140 ASP B C 1
ATOM 2434 O O . ASP B 1 140 ? 7.805 -10.508 -16.141 1 96.94 140 ASP B O 1
ATOM 2438 N N . PRO B 1 141 ? 9.75 -10.727 -17.25 1 97.69 141 PRO B N 1
ATOM 2439 C CA . PRO B 1 141 ? 10.531 -10.328 -16.078 1 97.69 141 PRO B CA 1
ATOM 2440 C C . PRO B 1 141 ? 10.086 -8.984 -15.5 1 97.69 141 PRO B C 1
ATOM 2442 O O . PRO B 1 141 ? 10.125 -8.789 -14.289 1 97.69 141 PRO B O 1
ATOM 2445 N N . GLU B 1 142 ? 9.703 -8.055 -16.328 1 97.75 142 GLU B N 1
ATOM 2446 C CA . GLU B 1 142 ? 9.258 -6.75 -15.836 1 97.75 142 GLU B CA 1
ATOM 2447 C C . GLU B 1 142 ? 7.934 -6.863 -15.086 1 97.75 142 GLU B C 1
ATOM 2449 O O . GLU B 1 142 ? 7.738 -6.207 -14.055 1 97.75 142 GLU B O 1
ATOM 2454 N N . ALA B 1 143 ? 7.055 -7.668 -15.586 1 97.19 143 ALA B N 1
ATOM 2455 C CA . ALA B 1 143 ? 5.789 -7.898 -14.891 1 97.19 143 ALA B CA 1
ATOM 2456 C C . ALA B 1 143 ? 6.02 -8.523 -13.516 1 97.19 143 ALA B C 1
ATOM 2458 O O . ALA B 1 143 ? 5.395 -8.117 -12.531 1 97.19 143 ALA B O 1
ATOM 2459 N N . LEU B 1 144 ? 6.941 -9.469 -13.5 1 97.94 144 LEU B N 1
ATOM 2460 C CA . LEU B 1 144 ? 7.293 -10.086 -12.227 1 97.94 144 LEU B CA 1
ATOM 2461 C C . LEU B 1 144 ? 7.855 -9.055 -11.25 1 97.94 144 LEU B C 1
ATOM 2463 O O . LEU B 1 144 ? 7.512 -9.062 -10.07 1 97.94 144 LEU B O 1
ATOM 2467 N N . ALA B 1 145 ? 8.711 -8.195 -11.758 1 98.12 145 ALA B N 1
ATOM 2468 C CA . ALA B 1 145 ? 9.328 -7.168 -10.93 1 98.12 145 ALA B CA 1
ATOM 2469 C C . ALA B 1 145 ? 8.281 -6.219 -10.359 1 98.12 145 ALA B C 1
ATOM 2471 O O . ALA B 1 145 ? 8.281 -5.922 -9.164 1 98.12 145 ALA B O 1
ATOM 2472 N N . ARG B 1 146 ? 7.375 -5.738 -11.203 1 97.56 146 ARG B N 1
ATOM 2473 C CA . ARG B 1 146 ? 6.316 -4.832 -10.773 1 97.56 146 ARG B CA 1
ATOM 2474 C C . ARG B 1 146 ? 5.426 -5.492 -9.719 1 97.56 146 ARG B C 1
ATOM 2476 O O . ARG B 1 146 ? 5.016 -4.844 -8.758 1 97.56 146 ARG B O 1
ATOM 2483 N N . PHE B 1 147 ? 5.188 -6.734 -9.93 1 97.75 147 PHE B N 1
ATOM 2484 C CA . PHE B 1 147 ? 4.387 -7.512 -8.992 1 97.75 147 PHE B CA 1
ATOM 2485 C C . PHE B 1 147 ? 5.055 -7.562 -7.625 1 97.75 147 PHE B C 1
ATOM 2487 O O . PHE B 1 147 ? 4.41 -7.328 -6.602 1 97.75 147 PHE B O 1
ATOM 2494 N N . VAL B 1 148 ? 6.316 -7.883 -7.574 1 97.62 148 VAL B N 1
ATOM 2495 C CA . VAL B 1 148 ? 7.043 -7.984 -6.312 1 97.62 148 VAL B CA 1
ATOM 2496 C C . VAL B 1 148 ? 7.066 -6.629 -5.613 1 97.62 148 VAL B C 1
ATOM 2498 O O . VAL B 1 148 ? 6.82 -6.535 -4.41 1 97.62 148 VAL B O 1
ATOM 2501 N N . ILE B 1 149 ? 7.309 -5.535 -6.332 1 96.62 149 ILE B N 1
ATOM 2502 C CA . ILE B 1 149 ? 7.34 -4.188 -5.773 1 96.62 149 ILE B CA 1
ATOM 2503 C C . ILE B 1 149 ? 5.98 -3.846 -5.168 1 96.62 149 ILE B C 1
ATOM 2505 O O . ILE B 1 149 ? 5.906 -3.354 -4.039 1 96.62 149 ILE B O 1
ATOM 2509 N N . ALA B 1 150 ? 4.945 -4.117 -5.906 1 95.88 150 ALA B N 1
ATOM 2510 C CA . ALA B 1 150 ? 3.6 -3.861 -5.402 1 95.88 150 ALA B CA 1
ATOM 2511 C C . ALA B 1 150 ? 3.314 -4.684 -4.152 1 95.88 150 ALA B C 1
ATOM 2513 O O . ALA B 1 150 ? 2.674 -4.199 -3.215 1 95.88 150 ALA B O 1
ATOM 2514 N N . THR B 1 151 ? 3.752 -5.895 -4.152 1 96.62 151 THR B N 1
ATOM 2515 C CA . THR B 1 151 ? 3.531 -6.773 -3.008 1 96.62 151 THR B CA 1
ATOM 2516 C C . THR B 1 151 ? 4.246 -6.234 -1.771 1 96.62 151 THR B C 1
ATOM 2518 O O . THR B 1 151 ? 3.684 -6.238 -0.674 1 96.62 151 THR B O 1
ATOM 2521 N N . VAL B 1 152 ? 5.449 -5.793 -1.908 1 94.88 152 VAL B N 1
ATOM 2522 C CA . VAL B 1 152 ? 6.176 -5.184 -0.798 1 94.88 152 VAL B CA 1
ATOM 2523 C C . VAL B 1 152 ? 5.371 -4.016 -0.233 1 94.88 152 VAL B C 1
ATOM 2525 O O . VAL B 1 152 ? 5.191 -3.906 0.982 1 94.88 152 VAL B O 1
ATOM 2528 N N . SER B 1 153 ? 4.91 -3.172 -1.104 1 94.44 153 SER B N 1
ATOM 2529 C CA . SER B 1 153 ? 4.113 -2.025 -0.674 1 94.44 153 SER B CA 1
ATOM 2530 C C . SER B 1 153 ? 2.865 -2.473 0.08 1 94.44 153 SER B C 1
ATOM 2532 O O . SER B 1 153 ? 2.539 -1.919 1.131 1 94.44 153 SER B O 1
ATOM 2534 N N . GLY B 1 154 ? 2.205 -3.439 -0.507 1 94.81 154 GLY B N 1
ATOM 2535 C CA . GLY B 1 154 ? 1.021 -3.965 0.154 1 94.81 154 GLY B CA 1
ATOM 2536 C C . GLY B 1 154 ? 1.308 -4.531 1.531 1 94.81 154 GLY B C 1
ATOM 2537 O O . GLY B 1 154 ? 0.51 -4.363 2.457 1 94.81 154 GLY B O 1
ATOM 2538 N N . MET B 1 155 ? 2.406 -5.184 1.707 1 94.5 155 MET B N 1
ATOM 2539 C CA . MET B 1 155 ? 2.789 -5.758 2.994 1 94.5 155 MET B CA 1
ATOM 2540 C C . MET B 1 155 ? 3.125 -4.66 4 1 94.5 155 MET B C 1
ATOM 2542 O O . MET B 1 155 ? 2.842 -4.797 5.191 1 94.5 155 MET B O 1
ATOM 2546 N N . ARG B 1 156 ? 3.752 -3.635 3.508 1 92.25 156 ARG B N 1
ATOM 2547 C CA . ARG B 1 156 ? 4.039 -2.508 4.391 1 92.25 156 ARG B CA 1
ATOM 2548 C C . ARG B 1 156 ? 2.752 -1.863 4.891 1 92.25 156 ARG B C 1
ATOM 2550 O O . ARG B 1 156 ? 2.664 -1.471 6.059 1 92.25 156 ARG B O 1
ATOM 2557 N N . VAL B 1 157 ? 1.783 -1.719 4.066 1 92.62 157 VAL B N 1
ATOM 2558 C CA . VAL B 1 157 ? 0.477 -1.204 4.461 1 92.62 157 VAL B CA 1
ATOM 2559 C C . VAL B 1 157 ? -0.157 -2.141 5.488 1 92.62 157 VAL B C 1
ATOM 2561 O O . VAL B 1 157 ? -0.673 -1.691 6.512 1 92.62 157 VAL B O 1
ATOM 2564 N N . ALA B 1 158 ? -0.097 -3.43 5.227 1 93.31 158 ALA B N 1
ATOM 2565 C CA . ALA B 1 158 ? -0.653 -4.418 6.145 1 93.31 158 ALA B CA 1
ATOM 2566 C C . ALA B 1 158 ? 0.02 -4.336 7.512 1 93.31 158 ALA B C 1
ATOM 2568 O O . ALA B 1 158 ? -0.647 -4.418 8.547 1 93.31 158 ALA B O 1
ATOM 2569 N N . ALA B 1 159 ? 1.302 -4.219 7.523 1 90.62 159 ALA B N 1
ATOM 2570 C CA . ALA B 1 159 ? 2.039 -4.102 8.781 1 90.62 159 ALA B CA 1
ATOM 2571 C C . ALA B 1 159 ? 1.588 -2.877 9.57 1 90.62 159 ALA B C 1
ATOM 2573 O O . ALA B 1 159 ? 1.397 -2.949 10.781 1 90.62 159 ALA B O 1
ATOM 2574 N N . ARG B 1 160 ? 1.427 -1.789 8.898 1 88.31 160 ARG B N 1
ATOM 2575 C CA . ARG B 1 160 ? 0.966 -0.561 9.539 1 88.31 160 ARG B CA 1
ATOM 2576 C C . ARG B 1 160 ? -0.446 -0.727 10.086 1 88.31 1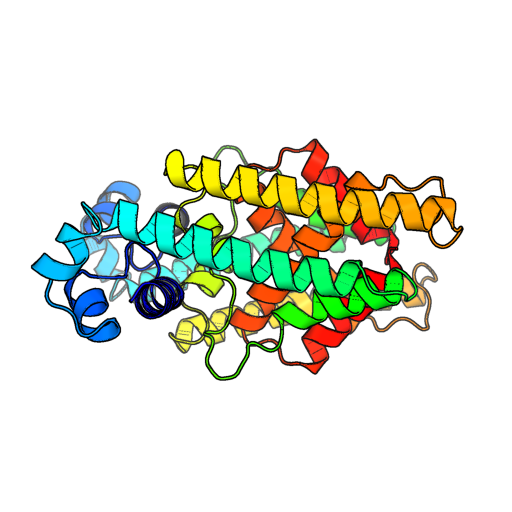60 ARG B C 1
ATOM 2578 O O . ARG B 1 160 ? -0.804 -0.104 11.094 1 88.31 160 ARG B O 1
ATOM 2585 N N . ALA B 1 161 ? -1.175 -1.535 9.422 1 91.12 161 ALA B N 1
ATOM 2586 C CA . ALA B 1 161 ? -2.543 -1.792 9.867 1 91.12 161 ALA B CA 1
ATOM 2587 C C . ALA B 1 161 ? -2.566 -2.793 11.023 1 91.12 161 ALA B C 1
ATOM 2589 O O . ALA B 1 161 ? -3.637 -3.176 11.492 1 91.12 161 ALA B O 1
ATOM 2590 N N . GLY B 1 162 ? -1.377 -3.346 11.359 1 88.5 162 GLY B N 1
ATOM 2591 C CA . GLY B 1 162 ? -1.31 -4.184 12.539 1 88.5 162 GLY B CA 1
ATOM 2592 C C . GLY B 1 162 ? -1.131 -5.656 12.219 1 88.5 162 GLY B C 1
ATOM 2593 O O . GLY B 1 162 ? -1.235 -6.508 13.109 1 88.5 162 GLY B O 1
ATOM 2594 N N . ALA B 1 163 ? -0.929 -5.969 10.938 1 91.44 163 ALA B N 1
ATOM 2595 C CA . ALA B 1 163 ? -0.691 -7.367 10.594 1 91.44 163 ALA B CA 1
ATOM 2596 C C . ALA B 1 163 ? 0.532 -7.91 11.328 1 91.44 163 ALA B C 1
ATOM 2598 O O . ALA B 1 163 ? 1.578 -7.262 11.367 1 91.44 163 ALA B O 1
ATOM 2599 N N . GLY B 1 164 ? 0.416 -9.086 11.852 1 90.06 164 GLY B N 1
ATOM 2600 C CA . GLY B 1 164 ? 1.511 -9.727 12.57 1 90.06 164 GLY B CA 1
ATOM 2601 C C . GLY B 1 164 ? 2.477 -10.453 11.656 1 90.06 164 GLY B C 1
ATOM 2602 O O . GLY B 1 164 ? 2.236 -10.562 10.445 1 90.06 164 GLY B O 1
ATOM 2603 N N . PRO B 1 165 ? 3.572 -10.945 12.258 1 90.62 165 PRO B N 1
ATOM 2604 C CA . PRO B 1 165 ? 4.613 -11.609 11.469 1 90.62 165 PRO B CA 1
ATOM 2605 C C . PRO B 1 165 ? 4.094 -12.828 10.711 1 90.62 165 PRO B C 1
ATOM 2607 O O . PRO B 1 165 ? 4.496 -13.062 9.57 1 90.62 165 PRO B O 1
ATOM 2610 N N . ASP B 1 166 ? 3.236 -13.578 11.289 1 92.81 166 ASP B N 1
ATOM 2611 C CA . ASP B 1 166 ? 2.715 -14.781 10.648 1 92.81 166 ASP B CA 1
ATOM 2612 C C . ASP B 1 166 ? 1.852 -14.43 9.438 1 92.81 166 ASP B C 1
ATOM 2614 O O . ASP B 1 166 ? 1.892 -15.125 8.414 1 92.81 166 ASP B O 1
ATOM 2618 N N . GLU B 1 167 ? 1.045 -13.414 9.594 1 93.94 167 GLU B N 1
ATOM 2619 C CA . GLU B 1 167 ? 0.212 -12.961 8.484 1 93.94 167 GLU B CA 1
ATOM 2620 C C . GLU B 1 167 ? 1.066 -12.461 7.324 1 93.94 167 GLU B C 1
ATOM 2622 O O . GLU B 1 167 ? 0.793 -12.789 6.164 1 93.94 167 GLU B O 1
ATOM 2627 N N . LEU B 1 168 ? 2.082 -11.711 7.676 1 94.12 168 LEU B N 1
ATOM 2628 C CA . LEU B 1 168 ? 2.977 -11.172 6.66 1 94.12 168 LEU B CA 1
ATOM 2629 C C . LEU B 1 168 ? 3.754 -12.281 5.969 1 94.12 168 LEU B C 1
ATOM 2631 O O . LEU B 1 168 ? 3.949 -12.25 4.75 1 94.12 168 LEU B O 1
ATOM 2635 N N . ALA B 1 169 ? 4.137 -13.289 6.742 1 94 169 ALA B N 1
ATOM 2636 C CA . ALA B 1 169 ? 4.82 -14.438 6.164 1 94 169 ALA B CA 1
ATOM 2637 C C . ALA B 1 169 ? 3.91 -15.188 5.191 1 94 169 ALA B C 1
ATOM 2639 O O . ALA B 1 169 ? 4.363 -15.656 4.145 1 94 169 ALA B O 1
ATOM 2640 N N . ALA B 1 170 ? 2.715 -15.281 5.547 1 94.44 170 ALA B N 1
ATOM 2641 C CA . ALA B 1 170 ? 1.752 -15.961 4.688 1 94.44 170 ALA B CA 1
ATOM 2642 C C . ALA B 1 170 ? 1.59 -15.227 3.357 1 94.44 170 ALA B C 1
ATOM 2644 O O . ALA B 1 170 ? 1.481 -15.859 2.303 1 94.44 170 ALA B O 1
ATOM 2645 N N . ILE B 1 171 ? 1.552 -13.914 3.408 1 96.5 171 ILE B N 1
ATOM 2646 C CA . ILE B 1 171 ? 1.459 -13.109 2.193 1 96.5 171 ILE B CA 1
ATOM 2647 C C . ILE B 1 171 ? 2.684 -13.359 1.316 1 96.5 171 ILE B C 1
ATOM 2649 O O . ILE B 1 171 ? 2.557 -13.617 0.117 1 96.5 171 ILE B O 1
ATOM 2653 N N . ALA B 1 172 ? 3.84 -13.305 1.959 1 96 172 ALA B N 1
ATOM 2654 C CA . ALA B 1 172 ? 5.094 -13.5 1.233 1 96 172 ALA B CA 1
ATOM 2655 C C . ALA B 1 172 ? 5.148 -14.883 0.598 1 96 172 ALA B C 1
ATOM 2657 O O . ALA B 1 172 ? 5.52 -15.023 -0.569 1 96 172 ALA B O 1
ATOM 2658 N N . ASP B 1 173 ? 4.766 -15.875 1.352 1 95.5 173 ASP B N 1
ATOM 2659 C CA . ASP B 1 173 ? 4.809 -17.25 0.866 1 95.5 173 ASP B CA 1
ATOM 2660 C C . ASP B 1 173 ? 3.877 -17.438 -0.328 1 95.5 173 ASP B C 1
ATOM 2662 O O . ASP B 1 173 ? 4.234 -18.094 -1.304 1 95.5 173 ASP B O 1
ATOM 2666 N N . THR B 1 174 ? 2.738 -16.891 -0.227 1 96.94 174 THR B N 1
ATOM 2667 C CA . THR B 1 174 ? 1.799 -16.969 -1.34 1 96.94 174 THR B CA 1
ATOM 2668 C C . THR B 1 174 ? 2.336 -16.234 -2.561 1 96.94 174 THR B C 1
ATOM 2670 O O . THR B 1 174 ? 2.26 -16.734 -3.684 1 96.94 174 THR B O 1
ATOM 2673 N N . ALA B 1 175 ? 2.887 -15.047 -2.395 1 97.12 175 ALA B N 1
ATOM 2674 C CA . ALA B 1 175 ? 3.41 -14.227 -3.486 1 97.12 175 ALA B CA 1
ATOM 2675 C C . ALA B 1 175 ? 4.512 -14.969 -4.246 1 97.12 175 ALA B C 1
ATOM 2677 O O . ALA B 1 175 ? 4.574 -14.906 -5.477 1 97.12 175 ALA B O 1
ATOM 2678 N N . VAL B 1 176 ? 5.324 -15.664 -3.518 1 96.38 176 VAL B N 1
ATOM 2679 C CA . VAL B 1 176 ? 6.469 -16.344 -4.117 1 96.38 176 VAL B CA 1
ATOM 2680 C C . VAL B 1 176 ? 5.984 -17.469 -5.035 1 96.38 176 VAL B C 1
ATOM 2682 O O . VAL B 1 176 ? 6.66 -17.812 -6.008 1 96.38 176 VAL B O 1
ATOM 2685 N N . THR B 1 177 ? 4.828 -18 -4.785 1 94.56 177 THR B N 1
ATOM 2686 C CA . THR B 1 177 ? 4.301 -19.062 -5.633 1 94.56 177 THR B CA 1
ATOM 2687 C C . THR B 1 177 ? 3.945 -18.531 -7.016 1 94.56 177 THR B C 1
ATOM 2689 O O . THR B 1 177 ? 3.756 -19.312 -7.953 1 94.56 177 THR B O 1
ATOM 2692 N N . ALA B 1 178 ? 3.836 -17.25 -7.176 1 93.75 178 ALA B N 1
ATOM 2693 C CA . ALA B 1 178 ? 3.52 -16.641 -8.461 1 93.75 178 ALA B CA 1
ATOM 2694 C C . ALA B 1 178 ? 4.758 -16.547 -9.352 1 93.75 178 ALA B C 1
ATOM 2696 O O . ALA B 1 178 ? 4.664 -16.188 -10.523 1 93.75 178 ALA B O 1
ATOM 2697 N N . LEU B 1 179 ? 5.891 -16.828 -8.766 1 92.44 179 LEU B N 1
ATOM 2698 C CA . LEU B 1 179 ? 7.137 -16.75 -9.516 1 92.44 179 LEU B CA 1
ATOM 2699 C C . LEU B 1 179 ? 7.414 -18.047 -10.258 1 92.44 179 LEU B C 1
ATOM 2701 O O . LEU B 1 179 ? 6.992 -19.125 -9.812 1 92.44 179 LEU B O 1
#

Solvent-accessible surface area (backbone atoms only — not comparable to full-atom values): 18791 Å² total; per-residue (Å²): 94,58,66,35,38,31,51,47,35,54,73,45,33,72,89,63,43,45,71,68,54,41,22,65,54,44,70,42,54,69,64,62,54,34,71,75,23,82,42,69,67,58,42,48,53,51,24,50,50,50,50,50,52,55,53,46,50,55,48,48,56,47,62,66,45,96,61,60,66,60,60,31,48,40,52,55,44,49,57,54,65,60,52,56,91,90,42,67,79,52,46,58,66,60,43,45,30,65,71,43,27,68,78,40,63,67,60,31,50,52,50,50,52,52,49,51,51,51,39,50,54,41,20,51,51,42,46,53,30,29,76,70,65,74,31,70,76,86,56,55,36,60,39,54,22,50,30,52,54,25,39,39,48,6,45,19,51,40,42,28,64,62,51,47,70,69,58,50,48,35,27,35,57,43,57,44,58,42,98,94,59,66,36,39,32,52,46,35,55,74,44,33,72,88,63,44,45,72,68,54,42,23,65,54,46,71,43,55,69,65,62,54,34,70,75,23,83,43,68,67,57,43,46,52,50,25,50,49,51,50,51,50,54,55,47,51,55,49,49,56,47,63,66,47,96,60,59,64,61,59,32,48,39,52,54,45,50,57,54,63,60,51,56,90,89,42,70,78,48,45,59,65,59,46,45,31,66,70,43,26,68,78,40,62,68,60,31,50,54,50,49,52,50,48,52,53,54,39,50,55,40,19,50,50,42,45,53,31,27,76,71,64,74,30,70,76,86,56,55,36,58,39,53,24,51,30,51,54,24,39,40,50,6,44,19,51,40,39,29,63,63,50,48,72,68,58,51,47,34,26,36,56,44,56,45,57,42,98